Protein 3D00 (pdb70)

Sequence (180 aa):
TARNILSYSYEEYVEKITAFHGYPAPGVVLIGGFVDLAVKNLPEGILYDAICETRTCLPDAVQLLTPCTFGNGWLTVLPGLFAVSSLYDKFTGEGVRVFLDVEKGPWQEIRNWFLLKLKSERLFKEIREAGPDILELRNVKLKPGFLEKKHKGKIVLCPQCREAYPAQDGELCLSCQGGSPYL

Nearest PDB structures (foldseek):
  3d00-assembly1_A-2  TM=1.006E+00  e=1.539E-37  Syntrophus aciditrophicus SB
  2glz-assembly1_B  TM=7.382E-01  e=9.391E-06  Desulfitobacterium hafniense DCB-2
  5wxh-assembly2_C  TM=3.821E-01  e=1.167E+00  Homo sapiens
  2aha-assembly2_B  TM=4.918E-01  e=8.240E+00  Aequorea victoria
  6nqi-assembly2_B  TM=3.632E-01  e=8.759E+00  Cyanidioschyzon merolae strain 10D

Structure (mmCIF, N/CA/C/O backbone):
data_3D00
#
_entry.id   3D00
#
_cell.length_a   54.356
_cell.length_b   54.356
_cell.length_c   136.719
_cell.angle_alpha   90.000
_cell.angle_beta   90.000
_cell.angle_gamma   90.000
#
_symmetry.space_group_name_H-M   'P 41 21 2'
#
loop_
_entity.id
_entity.type
_entity.pdbx_description
1 polymer 'Tungsten formylmethanofuran dehydrogenase subunit E'
2 non-polymer 'ZINC ION'
3 non-polymer 'CHLORIDE ION'
4 water water
#
loop_
_atom_site.group_PDB
_atom_site.id
_atom_site.type_symbol
_atom_site.label_atom_id
_atom_site.label_alt_id
_atom_site.label_comp_id
_atom_site.label_asym_id
_atom_site.label_entity_id
_atom_site.label_seq_id
_atom_site.pdbx_PDB_ins_code
_atom_site.Cartn_x
_atom_site.Cartn_y
_atom_site.Cartn_z
_atom_site.occupancy
_atom_site.B_iso_or_equiv
_atom_site.auth_seq_id
_atom_site.auth_comp_id
_atom_site.auth_asym_id
_atom_site.auth_atom_id
_atom_site.pdbx_PDB_model_num
ATOM 17 N N . THR A 1 3 ? 27.451 40.550 44.941 1.00 47.41 2 THR A N 1
ATOM 18 C CA . THR A 1 3 ? 26.253 41.197 45.564 1.00 46.51 2 THR A CA 1
ATOM 19 C C . THR A 1 3 ? 26.319 41.329 47.089 1.00 46.09 2 THR A C 1
ATOM 20 O O . THR A 1 3 ? 26.631 40.355 47.770 1.00 44.84 2 THR A O 1
ATOM 24 N N . ALA A 1 4 ? 26.003 42.527 47.607 1.00 46.26 3 ALA A N 1
ATOM 25 C CA . ALA A 1 4 ? 26.035 42.809 49.057 1.00 46.29 3 ALA A CA 1
ATOM 26 C C . ALA A 1 4 ? 24.871 42.091 49.691 1.00 47.09 3 ALA A C 1
ATOM 27 O O . ALA A 1 4 ? 23.719 42.339 49.320 1.00 47.34 3 ALA A O 1
ATOM 29 N N . ARG A 1 5 ? 25.174 41.204 50.633 1.00 47.01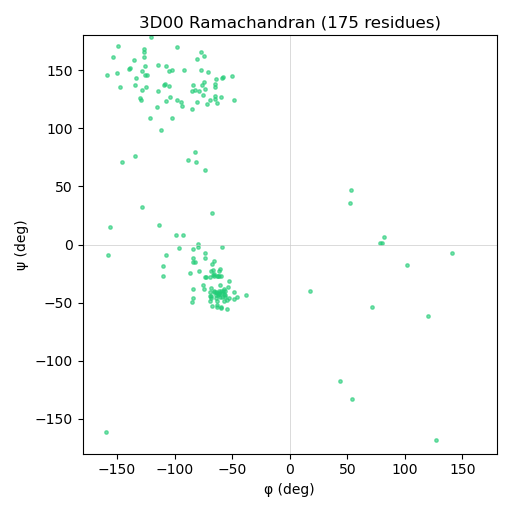 4 ARG A N 1
ATOM 30 C CA . ARG A 1 5 ? 24.168 40.341 51.202 1.00 47.71 4 ARG A CA 1
ATOM 31 C C . ARG A 1 5 ? 24.443 40.069 52.650 1.00 48.33 4 ARG A C 1
ATOM 32 O O . ARG A 1 5 ? 24.775 38.934 53.029 1.00 51.15 4 ARG A O 1
ATOM 40 N N . ASN A 1 6 ? 24.259 41.097 53.473 1.00 47.70 5 ASN A N 1
ATOM 41 C CA . ASN A 1 6 ? 24.276 40.925 54.926 1.00 48.04 5 ASN A CA 1
ATOM 42 C C . ASN A 1 6 ? 23.236 39.933 55.534 1.00 45.91 5 ASN A C 1
ATOM 43 O O . ASN A 1 6 ? 22.096 39.787 55.067 1.00 44.76 5 ASN A O 1
ATOM 48 N N . ILE A 1 7 ? 23.684 39.220 56.563 1.00 44.97 6 ILE A N 1
ATOM 49 C CA . ILE A 1 7 ? 22.860 38.242 57.287 1.00 43.73 6 ILE A CA 1
ATOM 50 C C . ILE A 1 7 ? 22.829 38.682 58.738 1.00 43.57 6 ILE A C 1
ATOM 51 O O . ILE A 1 7 ? 23.843 38.630 59.432 1.00 42.74 6 ILE A O 1
ATOM 56 N N . LEU A 1 8 ? 21.659 39.165 59.158 1.00 43.90 7 LEU A N 1
ATOM 57 C CA . LEU A 1 8 ? 21.507 39.979 60.359 1.00 44.22 7 LEU A CA 1
ATOM 58 C C . LEU A 1 8 ? 22.649 41.040 60.409 1.00 45.00 7 LEU A C 1
ATOM 59 O O . LEU A 1 8 ? 22.753 41.850 59.491 1.00 44.53 7 LEU A O 1
ATOM 64 N N . SER A 1 9 ? 23.506 40.985 61.439 1.00 46.32 8 SER A N 1
ATOM 65 C CA . SER A 1 9 ? 24.609 41.940 61.652 1.00 46.63 8 SER A CA 1
ATOM 66 C C . SER A 1 9 ? 25.873 41.586 60.870 1.00 46.67 8 SER A C 1
ATOM 67 O O . SER A 1 9 ? 26.810 42.387 60.810 1.00 47.26 8 SER A O 1
ATOM 70 N N . TYR A 1 10 ? 25.922 40.385 60.301 1.00 47.13 9 TYR A N 1
ATOM 71 C CA . TYR A 1 10 ? 27.101 39.933 59.553 1.00 47.49 9 TYR A CA 1
ATOM 72 C C . TYR A 1 10 ? 27.022 40.253 58.040 1.00 47.01 9 TYR A C 1
ATOM 73 O O . TYR A 1 10 ? 25.950 40.321 57.446 1.00 47.15 9 TYR A O 1
ATOM 82 N N . SER A 1 11 ? 28.186 40.462 57.436 1.00 45.24 10 SER A N 1
ATOM 83 C CA . SER A 1 11 ? 28.329 40.462 55.996 1.00 43.80 10 SER A CA 1
ATOM 84 C C . SER A 1 11 ? 28.248 39.022 55.566 1.00 43.19 10 SER A C 1
ATOM 85 O O . SER A 1 11 ? 28.412 38.123 56.385 1.00 45.30 10 SER A O 1
ATOM 88 N N . TYR A 1 12 ? 27.995 38.773 54.293 1.00 42.95 11 TYR A N 1
ATOM 89 C CA . TYR A 1 12 ? 27.875 37.399 53.815 1.00 43.65 11 TYR A CA 1
ATOM 90 C C . TYR A 1 12 ? 29.186 36.646 54.064 1.00 44.52 11 TYR A C 1
ATOM 91 O O . TYR A 1 12 ? 29.178 35.461 54.377 1.00 44.08 11 TYR A O 1
ATOM 100 N N . GLU A 1 13 ? 30.305 37.353 53.939 1.00 45.18 12 GLU A N 1
ATOM 101 C CA . GLU A 1 13 ? 31.617 36.749 54.112 1.00 45.98 12 GLU A CA 1
ATOM 102 C C . GLU A 1 13 ? 31.906 36.476 55.570 1.00 45.31 12 GLU A C 1
ATOM 103 O O . GLU A 1 13 ? 32.480 35.449 55.881 1.00 45.42 12 GLU A O 1
ATOM 109 N N . GLU A 1 14 ? 31.490 37.375 56.460 1.00 45.39 13 GLU A N 1
ATOM 110 C CA . GLU A 1 14 ? 31.564 37.120 57.912 1.00 46.29 13 GLU A CA 1
ATOM 111 C C . GLU A 1 14 ? 30.705 35.914 58.300 1.00 46.11 13 GLU A C 1
ATOM 112 O O . GLU A 1 14 ? 31.091 35.092 59.155 1.00 47.54 13 GLU A O 1
ATOM 118 N N . TYR A 1 15 ? 29.532 35.815 57.677 1.00 43.70 14 TYR A N 1
ATOM 119 C CA . TYR A 1 15 ? 28.606 34.728 57.991 1.00 41.66 14 TYR A CA 1
ATOM 120 C C . TYR A 1 15 ? 29.171 33.393 57.486 1.00 41.65 14 TYR A C 1
ATOM 121 O O . TYR A 1 15 ? 29.133 32.404 58.225 1.00 40.98 14 TYR A O 1
ATOM 130 N N . VAL A 1 16 ? 29.700 33.370 56.257 1.00 41.49 15 VAL A N 1
ATOM 131 C CA . VAL A 1 16 ? 30.363 32.176 55.713 1.00 40.99 15 VAL A CA 1
ATOM 132 C C . VAL A 1 16 ? 31.473 31.719 56.661 1.00 41.38 15 VAL A C 1
ATOM 133 O O . VAL A 1 16 ? 31.555 30.534 56.995 1.00 40.09 15 VAL A O 1
ATOM 137 N N . GLU A 1 17 ? 32.311 32.660 57.107 1.00 42.87 16 GLU A N 1
ATOM 138 C CA . GLU A 1 17 ? 33.377 32.381 58.088 1.00 42.72 16 GLU A CA 1
ATOM 139 C C . GLU A 1 17 ? 32.843 31.727 59.365 1.00 42.07 16 GLU A C 1
ATOM 140 O O . GLU A 1 17 ? 33.313 30.657 59.767 1.00 40.79 16 GLU A O 1
ATOM 141 N N . LYS A 1 18 ? 31.874 32.384 60.002 1.00 42.13 17 LYS A N 1
ATOM 142 C CA . LYS A 1 18 ? 31.252 31.859 61.228 1.00 43.30 17 LYS A CA 1
ATOM 143 C C . LYS A 1 18 ? 30.663 30.468 61.019 1.00 42.74 17 LYS A C 1
ATOM 144 O O . LYS A 1 18 ? 30.850 29.576 61.856 1.00 43.08 17 LYS A O 1
ATOM 147 N N . ILE A 1 19 ? 29.971 30.244 59.908 1.00 43.62 18 ILE A N 1
ATOM 148 C CA . ILE A 1 19 ? 29.332 28.945 59.723 1.00 43.97 18 ILE A CA 1
ATOM 149 C C . ILE A 1 19 ? 30.287 27.807 59.357 1.00 44.47 18 ILE A C 1
ATOM 150 O O . ILE A 1 19 ? 30.082 26.687 59.831 1.00 45.41 18 ILE A O 1
ATOM 155 N N . THR A 1 20 ? 31.344 28.062 58.588 1.00 43.79 19 THR A N 1
ATOM 156 C CA . THR A 1 20 ? 32.380 27.028 58.360 1.00 44.66 19 THR A CA 1
ATOM 157 C C . THR A 1 20 ? 33.062 26.620 59.695 1.00 45.05 19 THR A C 1
ATOM 158 O O . THR A 1 20 ? 33.332 25.438 59.940 1.00 44.90 19 THR A O 1
ATOM 162 N N . ALA A 1 21 ? 33.350 27.617 60.533 1.00 44.67 20 ALA A N 1
ATOM 163 C CA . ALA A 1 21 ? 33.911 27.401 61.863 1.00 44.51 20 ALA A CA 1
ATOM 164 C C . ALA A 1 21 ? 33.054 26.486 62.728 1.00 44.81 20 ALA A C 1
ATOM 165 O O . ALA A 1 21 ? 33.576 25.620 63.423 1.00 45.80 20 ALA A O 1
ATOM 167 N N . PHE A 1 22 ? 31.749 26.724 62.722 1.00 44.63 21 PHE A N 1
ATOM 168 C CA . PHE A 1 22 ? 30.818 26.020 63.609 1.00 44.78 21 PHE A CA 1
ATOM 169 C C . PHE A 1 22 ? 30.354 24.676 63.042 1.00 43.68 21 PHE A C 1
ATOM 170 O O . PHE A 1 22 ? 30.418 23.632 63.725 1.00 45.37 21 PHE A O 1
ATOM 178 N N . HIS A 1 23 ? 29.923 24.705 61.789 1.00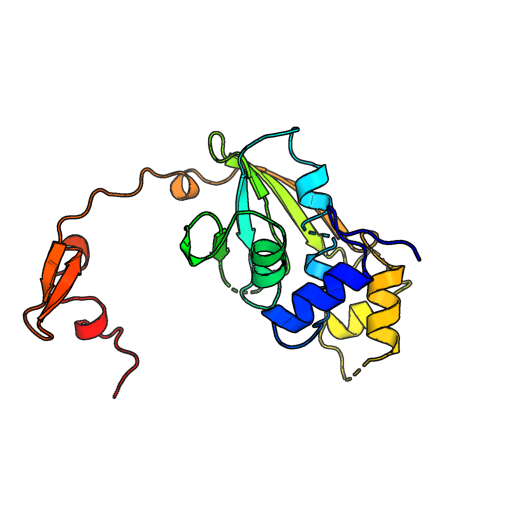 42.60 22 HIS A N 1
ATOM 179 C CA . HIS A 1 23 ? 29.305 23.567 61.112 1.00 41.83 22 HIS A CA 1
ATOM 180 C C . HIS A 1 23 ? 30.368 22.668 60.465 1.00 42.58 22 HIS A C 1
ATOM 181 O O . HIS A 1 23 ? 30.125 21.491 60.236 1.00 43.44 22 HIS A O 1
ATOM 188 N N . GLY A 1 24 ? 31.542 23.216 60.143 1.00 42.94 23 GLY A N 1
ATOM 189 C CA . GLY A 1 24 ? 32.603 22.433 59.492 1.00 43.77 23 GLY A CA 1
ATOM 190 C C . GLY A 1 24 ? 32.822 22.590 57.980 1.00 44.62 23 GLY A C 1
ATOM 191 O O . GLY A 1 24 ? 33.882 22.218 57.472 1.00 44.27 23 GLY A O 1
ATOM 192 N N . TYR A 1 25 ? 31.829 23.135 57.275 1.00 46.23 24 TYR A N 1
ATOM 193 C CA . TYR A 1 25 ? 31.821 23.294 55.807 1.00 46.15 24 TYR A CA 1
ATOM 194 C C . TYR A 1 25 ? 30.811 24.406 55.524 1.00 46.20 24 TYR A C 1
ATOM 195 O O . TYR A 1 25 ? 29.811 24.545 56.251 1.00 45.34 24 TYR A O 1
ATOM 204 N N . PRO A 1 26 ? 31.051 25.239 54.491 1.00 45.66 25 PRO A N 1
ATOM 205 C CA . PRO A 1 26 ? 30.023 26.255 54.211 1.00 45.42 25 PRO A CA 1
ATOM 206 C C . PRO A 1 26 ? 28.888 25.634 53.390 1.00 45.35 25 PRO A C 1
ATOM 207 O O . PRO A 1 26 ? 28.764 25.907 52.184 1.00 44.97 25 PRO A O 1
ATOM 211 N N . ALA A 1 27 ? 28.108 24.773 54.046 1.00 43.82 26 ALA A N 1
ATOM 212 C CA . ALA A 1 27 ? 27.114 23.962 53.369 1.00 43.48 26 ALA A CA 1
ATOM 213 C C . ALA A 1 27 ? 26.047 24.858 52.789 1.00 43.41 26 ALA A C 1
ATOM 214 O O . ALA A 1 27 ? 25.640 25.812 53.439 1.00 44.63 26 ALA A O 1
ATOM 216 N N . PRO A 1 28 ? 25.590 24.571 51.551 1.00 43.01 27 PRO A N 1
ATOM 217 C CA . PRO A 1 28 ? 24.483 25.328 50.955 1.00 41.84 27 PRO A CA 1
ATOM 218 C C . PRO A 1 28 ? 23.300 25.551 51.885 1.00 40.74 27 PRO A C 1
ATOM 219 O O . PRO A 1 28 ? 22.792 26.646 51.939 1.00 41.29 27 PRO A O 1
ATOM 223 N N . GLY A 1 29 ? 22.882 24.507 52.601 1.00 39.42 28 GLY A N 1
ATOM 224 C CA . GLY A 1 29 ? 21.758 24.558 53.515 1.00 39.39 28 GLY A CA 1
ATOM 225 C C . GLY A 1 29 ? 21.875 25.586 54.618 1.00 39.18 28 GLY A C 1
ATOM 226 O O . GLY A 1 29 ? 20.901 26.254 54.964 1.00 41.00 28 GLY A O 1
ATOM 227 N N . VAL A 1 30 ? 23.074 25.729 55.179 1.00 39.86 29 VAL A N 1
ATOM 228 C CA A VAL A 1 30 ? 23.307 26.686 56.268 0.50 38.78 29 VAL A CA 1
ATOM 229 C CA B VAL A 1 30 ? 23.303 26.694 56.268 0.50 38.93 29 VAL A CA 1
ATOM 230 C C . VAL A 1 30 ? 23.442 28.099 55.715 1.00 38.40 29 VAL A C 1
ATOM 231 O O . VAL A 1 30 ? 23.048 29.042 56.343 1.00 41.03 29 VAL A O 1
ATOM 238 N N . LEU A 1 31 ? 23.996 28.225 54.519 1.00 38.68 30 LEU A N 1
ATOM 239 C CA . LEU A 1 31 ? 24.030 29.512 53.790 1.00 37.33 30 LEU A CA 1
ATOM 240 C C . LEU A 1 31 ? 22.591 29.989 53.467 1.00 37.95 30 LEU A C 1
ATOM 241 O O . LEU A 1 31 ? 22.174 31.112 53.834 1.00 37.96 30 LEU A O 1
ATOM 246 N N . ILE A 1 32 ? 21.815 29.119 52.818 1.00 37.31 31 ILE A N 1
ATOM 247 C CA . ILE A 1 32 ? 20.440 29.453 52.513 1.00 36.47 31 ILE A CA 1
ATOM 248 C C . ILE A 1 32 ? 19.720 29.741 53.839 1.00 35.12 31 ILE A C 1
ATOM 249 O O . ILE A 1 32 ? 19.020 30.725 53.947 1.00 34.90 31 ILE A O 1
ATOM 254 N N . GLY A 1 33 ? 19.946 28.890 54.833 1.00 34.20 32 GLY A N 1
ATOM 255 C CA . GLY A 1 33 ? 19.439 29.019 56.176 1.00 34.85 32 GLY A CA 1
ATOM 256 C C . GLY A 1 33 ? 19.637 30.380 56.772 1.00 35.88 32 GLY A C 1
ATOM 257 O O . GLY A 1 33 ? 18.751 30.855 57.457 1.00 37.68 32 GLY A O 1
ATOM 258 N N . GLY A 1 34 ? 20.808 30.987 56.535 1.00 37.07 33 GLY A N 1
ATOM 259 C CA . GLY A 1 34 ? 21.071 32.376 56.934 1.00 36.74 33 GLY A CA 1
ATOM 260 C C . GLY A 1 34 ? 20.109 33.411 56.374 1.00 36.88 33 GLY A C 1
ATOM 261 O O . GLY A 1 34 ? 19.722 34.393 57.059 1.00 36.41 33 GLY A O 1
ATOM 262 N N . PHE A 1 35 ? 19.789 33.251 55.097 1.00 35.56 34 PHE A N 1
ATOM 263 C CA . PHE A 1 35 ? 18.851 34.144 54.454 1.00 35.59 34 PHE A CA 1
ATOM 264 C C . PHE A 1 35 ? 17.508 33.934 55.042 1.00 32.98 34 PHE A C 1
ATOM 265 O O . PHE A 1 35 ? 16.753 34.856 55.172 1.00 33.05 34 PHE A O 1
ATOM 281 N N . VAL A 1 37 ? 16.652 32.807 58.179 1.00 34.75 36 VAL A N 1
ATOM 282 C CA . VAL A 1 37 ? 16.588 33.318 59.537 1.00 36.89 36 VAL A CA 1
ATOM 283 C C . VAL A 1 37 ? 16.607 34.841 59.532 1.00 35.62 36 VAL A C 1
ATOM 284 O O . VAL A 1 37 ? 15.863 35.466 60.292 1.00 34.41 36 VAL A O 1
ATOM 288 N N . ASP A 1 38 ? 17.423 35.432 58.657 1.00 35.53 37 ASP A N 1
ATOM 289 C CA . ASP A 1 38 ? 17.404 36.871 58.461 1.00 35.46 37 ASP A CA 1
ATOM 290 C C . ASP A 1 38 ? 16.028 37.422 58.046 1.00 35.28 37 ASP A C 1
ATOM 291 O O . ASP A 1 38 ? 15.566 38.397 58.614 1.00 35.64 37 ASP A O 1
ATOM 296 N N . LEU A 1 39 ? 15.377 36.812 57.051 1.00 36.54 38 LEU A N 1
ATOM 297 C CA . LEU A 1 39 ? 14.030 37.258 56.629 1.00 35.09 38 LEU A CA 1
ATOM 298 C C . LEU A 1 39 ? 12.999 37.069 57.775 1.00 36.47 38 LEU A C 1
ATOM 299 O O . LEU A 1 39 ? 12.139 37.926 58.009 1.00 34.58 38 LEU A O 1
ATOM 304 N N . ALA A 1 40 ? 13.098 35.930 58.465 1.00 35.51 39 ALA A N 1
ATOM 305 C CA . ALA A 1 40 ? 12.217 35.588 59.582 1.00 36.16 39 ALA A CA 1
ATOM 306 C C . ALA A 1 40 ? 12.339 36.659 60.686 1.00 36.84 39 ALA A C 1
ATOM 307 O O . ALA A 1 40 ? 11.337 37.264 61.082 1.00 38.85 39 ALA A O 1
ATOM 309 N N . VAL A 1 41 ? 13.563 36.943 61.138 1.00 37.28 40 VAL A N 1
ATOM 310 C CA . VAL A 1 41 ? 13.787 37.949 62.208 1.00 37.37 40 VAL A CA 1
ATOM 311 C C . VAL A 1 41 ? 13.269 39.316 61.772 1.00 38.38 40 VAL A C 1
ATOM 312 O O . VAL A 1 41 ? 12.666 40.008 62.563 1.00 39.38 40 VAL A O 1
ATOM 316 N N . LYS A 1 42 ? 13.474 39.673 60.508 1.00 39.16 41 LYS A N 1
ATOM 317 C CA . LYS A 1 42 ? 13.016 40.955 59.958 1.00 40.59 41 LYS A CA 1
ATOM 318 C C . LYS A 1 42 ? 11.505 41.101 59.913 1.00 38.81 41 LYS A C 1
ATOM 319 O O . LYS A 1 42 ? 11.037 42.184 59.708 1.00 37.88 41 LYS A O 1
ATOM 325 N N . ASN A 1 43 ? 10.770 40.006 60.090 1.00 38.68 42 ASN A N 1
ATOM 326 C CA . ASN A 1 43 ? 9.306 39.955 60.049 1.00 37.77 42 ASN A CA 1
ATOM 327 C C . ASN A 1 43 ? 8.659 39.608 61.406 1.00 39.34 42 ASN A C 1
ATOM 328 O O . ASN A 1 43 ? 7.480 39.257 61.499 1.00 40.63 42 ASN A O 1
ATOM 333 N N . LEU A 1 44 ? 9.427 39.733 62.475 1.00 40.49 43 LEU A N 1
ATOM 334 C CA . LEU A 1 44 ? 8.866 39.643 63.812 1.00 40.98 43 LEU A CA 1
ATOM 335 C C . LEU A 1 44 ? 8.748 41.066 64.319 1.00 42.21 43 LEU A C 1
ATOM 336 O O . LEU A 1 44 ? 9.522 41.936 63.904 1.00 42.83 43 LEU A O 1
ATOM 341 N N . PRO A 1 45 ? 7.761 41.328 65.189 1.00 43.81 44 PRO A N 1
ATOM 342 C CA . PRO A 1 45 ? 7.741 42.611 65.900 1.00 44.82 44 PRO A CA 1
ATOM 343 C C . PRO A 1 45 ? 9.099 42.937 66.571 1.00 47.03 44 PRO A C 1
ATOM 344 O O . PRO A 1 45 ? 9.799 42.019 67.079 1.00 45.04 44 PRO A O 1
ATOM 348 N N . GLU A 1 46 ? 9.439 44.235 66.580 1.00 49.44 45 GLU A N 1
ATOM 349 C CA . GLU A 1 46 ? 10.750 44.738 67.047 1.00 51.52 45 GLU A CA 1
ATOM 350 C C . GLU A 1 46 ? 11.003 44.500 68.527 1.00 51.80 45 GLU A C 1
ATOM 351 O O . GLU A 1 46 ? 10.199 44.888 69.372 1.00 52.75 45 GLU A O 1
ATOM 357 N N . GLY A 1 47 ? 12.127 43.847 68.820 1.00 51.82 46 GLY A N 1
ATOM 358 C CA . GLY A 1 47 ? 12.582 43.648 70.174 1.00 51.90 46 GLY A CA 1
ATOM 359 C C . GLY A 1 47 ? 11.955 42.501 70.940 1.00 52.35 46 GLY A C 1
ATOM 360 O O . GLY A 1 47 ? 12.248 42.342 72.127 1.00 53.22 46 GLY A O 1
ATOM 361 N N . ILE A 1 48 ? 11.131 41.669 70.291 1.00 51.99 47 ILE A N 1
ATOM 362 C CA . ILE A 1 48 ? 10.428 40.584 71.020 1.00 50.65 47 ILE A CA 1
ATOM 363 C C . ILE A 1 48 ? 11.313 39.384 71.252 1.00 49.20 47 ILE A C 1
ATOM 364 O O . ILE A 1 48 ? 12.304 39.187 70.533 1.00 49.13 47 ILE A O 1
ATOM 369 N N . LEU A 1 49 ? 10.905 38.584 72.235 1.00 47.91 48 LEU A N 1
ATOM 370 C CA . LEU A 1 49 ? 11.567 37.320 72.613 1.00 47.00 48 LEU A CA 1
ATOM 371 C C . LEU A 1 49 ? 10.912 36.149 71.882 1.00 45.50 48 LEU A C 1
ATOM 372 O O . LEU A 1 49 ? 9.709 35.860 72.056 1.00 44.91 48 LEU A O 1
ATOM 374 N N . TYR A 1 50 ? 11.714 35.460 71.076 1.00 42.68 49 TYR A N 1
ATOM 375 C CA . TYR A 1 50 ? 11.182 34.464 70.182 1.00 39.48 49 TYR A CA 1
ATOM 376 C C . TYR A 1 50 ? 11.836 33.112 70.414 1.00 39.39 49 TYR A C 1
ATOM 377 O O . TYR A 1 50 ? 13.006 33.035 70.767 1.00 39.37 49 TYR A O 1
ATOM 386 N N . ASP A 1 51 ? 11.059 32.055 70.228 1.00 39.03 50 ASP A N 1
ATOM 387 C CA . ASP A 1 51 ? 11.606 30.721 70.071 1.00 38.61 50 ASP A CA 1
ATOM 388 C C . ASP A 1 51 ? 11.712 30.316 68.592 1.00 35.92 50 ASP A C 1
ATOM 389 O O . ASP A 1 51 ? 11.203 30.975 67.721 1.00 34.56 50 ASP A O 1
ATOM 394 N N . ALA A 1 52 ? 12.383 29.218 68.301 1.00 35.64 51 ALA A N 1
ATOM 395 C CA . ALA A 1 52 ? 12.549 28.791 66.899 1.00 35.43 51 ALA A CA 1
ATOM 396 C C . ALA A 1 52 ? 12.133 27.332 66.708 1.00 35.46 51 ALA A C 1
ATOM 397 O O . ALA A 1 52 ? 12.240 26.554 67.617 1.00 34.30 51 ALA A O 1
ATOM 399 N N . ILE A 1 53 ? 11.638 26.989 65.528 1.00 37.94 52 ILE A N 1
ATOM 400 C CA . ILE A 1 53 ? 11.374 25.604 65.129 1.00 39.72 52 ILE A CA 1
ATOM 401 C C . ILE A 1 53 ? 11.988 25.354 63.767 1.00 40.86 52 ILE A C 1
ATOM 402 O O . ILE A 1 53 ? 11.734 26.129 62.836 1.00 40.07 52 ILE A O 1
ATOM 407 N N . CYS A 1 54 ? 12.831 24.318 63.648 1.00 39.08 53 CYS A N 1
ATOM 408 C CA . CYS A 1 54 ? 13.290 23.827 62.338 1.00 39.32 53 CYS A CA 1
ATOM 409 C C . CYS A 1 54 ? 12.577 22.546 62.015 1.00 38.41 53 CYS A C 1
ATOM 410 O O . CYS A 1 54 ? 12.477 21.711 62.879 1.00 40.35 53 CYS A O 1
ATOM 413 N N . GLU A 1 55 ? 12.117 22.393 60.773 1.00 37.21 54 GLU A N 1
ATOM 414 C CA . GLU A 1 55 ? 11.354 21.251 60.351 1.00 37.14 54 GLU A CA 1
ATOM 415 C C . GLU A 1 55 ? 12.205 20.234 59.644 1.00 37.53 54 GLU A C 1
ATOM 416 O O . GLU A 1 55 ? 11.697 19.279 59.069 1.00 39.26 54 GLU A O 1
ATOM 422 N N . THR A 1 56 ? 13.510 20.449 59.675 1.00 38.93 55 THR A N 1
ATOM 423 C CA . THR A 1 56 ? 14.473 19.448 59.249 1.00 39.00 55 THR A CA 1
ATOM 424 C C . THR A 1 56 ? 15.640 19.491 60.233 1.00 39.28 55 THR A C 1
ATOM 425 O O . THR A 1 56 ? 15.924 20.526 60.807 1.00 38.91 55 THR A O 1
ATOM 429 N N . ARG A 1 57 ? 16.314 18.357 60.415 1.00 42.50 56 ARG A N 1
ATOM 430 C CA . ARG A 1 57 ? 17.530 18.306 61.203 1.00 43.05 56 ARG A CA 1
ATOM 431 C C . ARG A 1 57 ? 18.799 18.686 60.423 1.00 46.13 56 ARG A C 1
ATOM 432 O O . ARG A 1 57 ? 19.807 19.019 61.015 1.00 45.16 56 ARG A O 1
ATOM 436 N N . THR A 1 58 ? 18.719 18.723 59.101 1.00 46.00 57 THR A N 1
ATOM 437 C CA . THR A 1 58 ? 19.882 18.955 58.266 1.00 46.22 57 THR A CA 1
ATOM 438 C C . THR A 1 58 ? 20.164 20.441 58.097 1.00 45.07 57 THR A C 1
ATOM 439 O O . THR A 1 58 ? 19.367 21.151 57.534 1.00 45.29 57 THR A O 1
ATOM 443 N N . CYS A 1 59 ? 21.317 20.901 58.581 1.00 43.74 58 CYS A N 1
ATOM 444 C CA . CYS A 1 59 ? 21.863 22.230 58.292 1.00 43.46 58 CYS A CA 1
ATOM 445 C C . CYS A 1 59 ? 21.141 23.387 58.944 1.00 43.10 58 CYS A C 1
ATOM 446 O O . CYS A 1 59 ? 21.748 24.239 59.592 1.00 43.89 58 CYS A O 1
ATOM 449 N N . LEU A 1 60 ? 19.849 23.444 58.718 1.00 42.15 59 LEU A N 1
ATOM 450 C CA . LEU A 1 60 ? 19.058 24.563 59.149 1.00 42.79 59 LEU A CA 1
ATOM 451 C C . LEU A 1 60 ? 19.171 24.819 60.641 1.00 41.81 59 LEU A C 1
ATOM 452 O O . LEU A 1 60 ? 19.224 25.979 61.042 1.00 41.01 59 LEU A O 1
ATOM 457 N N . PRO A 1 61 ? 19.208 23.752 61.499 1.00 40.85 60 PRO A N 1
ATOM 458 C CA . PRO A 1 61 ? 19.442 24.114 62.905 1.00 39.92 60 PRO A CA 1
ATOM 459 C C . PRO A 1 61 ? 20.673 24.975 63.212 1.00 40.14 60 PRO A C 1
ATOM 460 O O . PRO A 1 61 ? 20.605 25.797 64.113 1.00 39.27 60 PRO A O 1
ATOM 464 N N . ASP A 1 62 ? 21.785 24.763 62.507 1.00 39.99 61 ASP A N 1
ATOM 465 C CA . ASP A 1 62 ? 23.007 25.533 62.761 1.00 39.77 61 ASP A CA 1
ATOM 466 C C . ASP A 1 62 ? 22.914 26.976 62.354 1.00 39.43 61 ASP A C 1
ATOM 467 O O . ASP A 1 62 ? 23.575 27.806 62.946 1.00 39.04 61 ASP A O 1
ATOM 472 N N . ALA A 1 63 ? 22.079 27.291 61.351 1.00 40.28 62 ALA A N 1
ATOM 473 C CA . ALA A 1 63 ? 21.806 28.692 60.965 1.00 39.50 62 ALA A CA 1
ATOM 474 C C . ALA A 1 63 ? 21.127 29.418 62.120 1.00 38.89 62 ALA A C 1
ATOM 475 O O . ALA A 1 63 ? 21.535 30.513 62.519 1.00 39.00 62 ALA A O 1
ATOM 477 N N . VAL A 1 64 ? 20.103 28.780 62.672 1.00 39.04 63 VAL A N 1
ATOM 478 C CA . VAL A 1 64 ? 19.406 29.282 63.854 1.00 37.52 63 VAL A CA 1
ATOM 479 C C . VAL A 1 64 ? 20.383 29.410 65.041 1.00 37.66 63 VAL A C 1
ATOM 480 O O . VAL A 1 64 ? 20.561 30.486 65.581 1.00 37.92 63 VAL A O 1
ATOM 484 N N . GLN A 1 65 ? 21.082 28.349 65.409 1.00 37.38 64 GLN A N 1
ATOM 485 C CA . GLN A 1 65 ? 22.015 28.409 66.535 1.00 38.06 64 GLN A CA 1
ATOM 486 C C . GLN A 1 65 ? 23.075 29.452 66.401 1.00 40.10 64 GLN A C 1
ATOM 487 O O . GLN A 1 65 ? 23.408 30.137 67.398 1.00 39.76 64 GLN A O 1
ATOM 493 N N . LEU A 1 66 ? 23.585 29.635 65.186 1.00 40.49 65 LEU A N 1
ATOM 494 C CA . LEU A 1 66 ? 24.619 30.646 64.940 1.00 40.78 65 LEU A CA 1
ATOM 495 C C . LEU A 1 66 ? 24.133 32.083 64.965 1.00 40.06 65 LEU A C 1
ATOM 496 O O . LEU A 1 66 ? 24.917 32.990 65.202 1.00 40.27 65 LEU A O 1
ATOM 501 N N . LEU A 1 67 ? 22.869 32.310 64.639 1.00 37.41 66 LEU A N 1
ATOM 502 C CA . LEU A 1 67 ? 22.356 33.660 64.401 1.00 36.47 66 LEU A CA 1
ATOM 503 C C . LEU A 1 67 ? 21.387 34.220 65.449 1.00 37.43 66 LEU A C 1
ATOM 504 O O . LEU A 1 67 ? 21.125 35.434 65.475 1.00 39.98 66 LEU A O 1
ATOM 509 N N . THR A 1 68 ? 20.800 33.326 66.255 1.00 38.99 67 THR A N 1
ATOM 510 C CA . THR A 1 68 ? 19.735 33.674 67.179 1.00 37.83 67 THR A CA 1
ATOM 511 C C . THR A 1 68 ? 20.159 33.182 68.558 1.00 37.13 67 THR A C 1
ATOM 512 O O . THR A 1 68 ? 21.128 32.453 68.660 1.00 35.53 67 THR A O 1
ATOM 516 N N . PRO A 1 69 ? 19.481 33.641 69.621 1.00 37.37 68 PRO A N 1
ATOM 517 C CA . PRO A 1 69 ? 19.754 33.094 70.959 1.00 37.77 68 PRO A CA 1
ATOM 518 C C . PRO A 1 69 ? 19.229 31.711 71.204 1.00 37.79 68 PRO A C 1
ATOM 519 O O . PRO A 1 69 ? 19.543 31.135 72.265 1.00 38.84 68 PRO A O 1
ATOM 523 N N . CYS A 1 70 ? 18.444 31.173 70.251 1.00 36.10 69 CYS A N 1
ATOM 524 C CA . CYS A 1 70 ? 17.825 29.882 70.387 1.00 36.04 69 CYS A CA 1
ATOM 525 C C . CYS A 1 70 ? 18.836 28.806 70.060 1.00 35.45 69 CYS A C 1
ATOM 526 O O . CYS A 1 70 ? 19.366 28.745 68.939 1.00 34.91 69 CYS A O 1
ATOM 529 N N . THR A 1 71 ? 19.052 27.909 71.007 1.00 37.55 70 THR A N 1
ATOM 530 C CA . THR A 1 71 ? 19.919 26.771 70.792 1.00 37.01 70 THR A CA 1
ATOM 531 C C . THR A 1 71 ? 19.191 25.491 71.130 1.00 39.29 70 THR A C 1
ATOM 532 O O . THR A 1 71 ? 18.195 25.478 71.834 1.00 39.45 70 THR A O 1
ATOM 536 N N . PHE A 1 72 ? 19.723 24.396 70.628 1.00 40.00 71 PHE A N 1
ATOM 537 C CA . PHE A 1 72 ? 19.199 23.116 70.976 1.00 41.92 71 PHE A CA 1
ATOM 538 C C . PHE A 1 72 ? 19.290 22.839 72.493 1.00 41.99 71 PHE A C 1
ATOM 539 O O . PHE A 1 72 ? 18.320 22.390 73.095 1.00 41.62 71 PHE A O 1
ATOM 547 N N . GLY A 1 73 ? 20.445 23.138 73.089 1.00 41.86 72 GLY A N 1
ATOM 548 C CA . GLY A 1 73 ? 20.639 22.955 74.520 1.00 40.86 72 GLY A CA 1
ATOM 549 C C . GLY A 1 73 ? 19.859 23.859 75.489 1.00 39.94 72 GLY A C 1
ATOM 550 O O . GLY A 1 73 ? 19.712 23.476 76.640 1.00 41.12 72 GLY A O 1
ATOM 551 N N . ASN A 1 74 ? 19.386 25.047 75.082 1.00 40.26 73 ASN A N 1
ATOM 552 C CA . ASN A 1 74 ? 18.568 25.919 75.991 1.00 38.77 73 ASN A CA 1
ATOM 553 C C . ASN A 1 74 ? 17.069 25.745 75.781 1.00 38.46 73 ASN A C 1
ATOM 554 O O . ASN A 1 74 ? 16.221 26.332 76.481 1.00 36.90 73 ASN A O 1
ATOM 559 N N . GLY A 1 75 ? 16.764 24.912 74.809 1.00 38.83 74 GLY A N 1
ATOM 560 C CA . GLY A 1 75 ? 15.416 24.505 74.512 1.00 38.87 74 GLY A CA 1
ATOM 561 C C . GLY A 1 75 ? 14.619 25.521 73.747 1.00 38.66 74 GLY A C 1
ATOM 562 O O . GLY A 1 75 ? 13.451 25.285 73.487 1.00 38.26 74 GLY A O 1
ATOM 563 N N . TRP A 1 76 ? 15.215 26.655 73.398 1.00 39.55 75 TRP A N 1
ATOM 564 C CA . TRP A 1 76 ? 14.468 27.679 72.660 1.00 39.72 75 TRP A CA 1
ATOM 565 C C . TRP A 1 76 ? 14.379 27.284 71.191 1.00 39.89 75 TRP A C 1
ATOM 566 O O . TRP A 1 76 ? 13.467 27.708 70.508 1.00 40.06 75 TRP A O 1
ATOM 577 N N .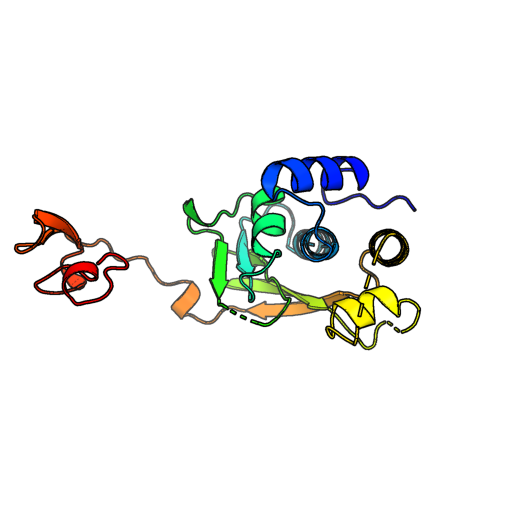 LEU A 1 77 ? 15.309 26.431 70.722 1.00 40.33 76 LEU A N 1
ATOM 578 C CA . LEU A 1 77 ? 15.181 25.759 69.426 1.00 38.03 76 LEU A CA 1
ATOM 579 C C . LEU A 1 77 ? 14.637 24.349 69.586 1.00 39.37 76 LEU A C 1
ATOM 580 O O . LEU A 1 77 ? 15.230 23.521 70.325 1.00 38.23 76 LEU A O 1
ATOM 585 N N . THR A 1 78 ? 13.540 24.090 68.872 1.00 40.99 77 THR A N 1
ATOM 586 C CA . THR A 1 78 ? 12.971 22.766 68.678 1.00 40.48 77 THR A CA 1
ATOM 587 C C . THR A 1 78 ? 13.229 22.340 67.226 1.00 40.41 77 THR A C 1
ATOM 588 O O . THR A 1 78 ? 13.077 23.116 66.306 1.00 38.55 77 THR A O 1
ATOM 592 N N . VAL A 1 79 ? 13.607 21.084 67.041 1.00 39.58 78 VAL A N 1
ATOM 593 C CA . VAL A 1 79 ? 13.769 20.507 65.749 1.00 38.82 78 VAL A CA 1
ATOM 594 C C . VAL A 1 79 ? 12.712 19.402 65.615 1.00 40.33 78 VAL A C 1
ATOM 595 O O . VAL A 1 79 ? 12.631 18.495 66.454 1.00 38.91 78 VAL A O 1
ATOM 599 N N . LEU A 1 80 ? 11.830 19.569 64.650 1.00 39.86 79 LEU A N 1
ATOM 600 C CA . LEU A 1 80 ? 10.874 18.532 64.278 1.00 41.41 79 LEU A CA 1
ATOM 601 C C . LEU A 1 80 ? 11.448 17.931 63.023 1.00 43.35 79 LEU A C 1
ATOM 602 O O . LEU A 1 80 ? 11.490 18.570 61.990 1.00 42.62 79 LEU A O 1
ATOM 607 N N . PRO A 1 81 ? 11.951 16.693 63.094 1.00 46.82 80 PRO A N 1
ATOM 608 C CA . PRO A 1 81 ? 12.557 16.099 61.907 1.00 47.14 80 PRO A CA 1
ATOM 609 C C . PRO A 1 81 ? 11.541 15.632 60.863 1.00 46.95 80 PRO A C 1
ATOM 610 O O . PRO A 1 81 ? 11.262 14.431 60.734 1.00 47.22 80 PRO A O 1
ATOM 622 N N . GLY A 1 83 ? 11.766 16.598 57.498 1.00 42.52 82 GLY A N 1
ATOM 623 C CA . GLY A 1 83 ? 12.371 16.658 56.166 1.00 41.86 82 GLY A CA 1
ATOM 624 C C . GLY A 1 83 ? 11.993 17.857 55.320 1.00 41.21 82 GLY A C 1
ATOM 625 O O . GLY A 1 83 ? 12.235 17.863 54.121 1.0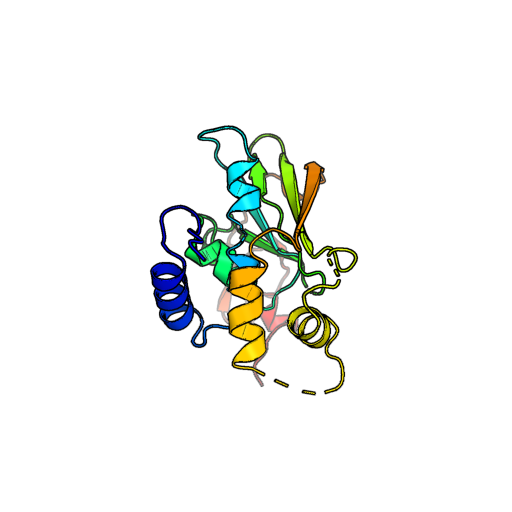0 42.60 82 GLY A O 1
ATOM 626 N N . LEU A 1 84 ? 11.423 18.877 55.960 1.00 39.62 83 LEU A N 1
ATOM 627 C CA . LEU A 1 84 ? 10.964 20.081 55.299 1.00 36.82 83 LEU A CA 1
ATOM 628 C C . LEU A 1 84 ? 11.971 21.195 55.593 1.00 36.21 83 LEU A C 1
ATOM 629 O O . LEU A 1 84 ? 12.324 21.443 56.721 1.00 33.52 83 LEU A O 1
ATOM 634 N N . PHE A 1 85 ? 12.454 21.826 54.537 1.00 38.89 84 PHE A N 1
ATOM 635 C CA . PHE A 1 85 ? 13.454 22.900 54.639 1.00 39.86 84 PHE A CA 1
ATOM 636 C C . PHE A 1 85 ? 12.710 24.194 54.974 1.00 39.42 84 PHE A C 1
ATOM 637 O O . PHE A 1 85 ? 12.448 25.019 54.119 1.00 39.51 84 PHE A O 1
ATOM 645 N N . ALA A 1 86 ? 12.380 24.326 56.246 1.00 37.94 85 ALA A N 1
ATOM 646 C CA . ALA A 1 86 ? 11.594 25.441 56.747 1.00 38.45 85 ALA A CA 1
ATOM 647 C C . ALA A 1 86 ? 11.987 25.734 58.203 1.00 38.63 85 ALA A C 1
ATOM 648 O O . ALA A 1 86 ? 12.393 24.851 58.961 1.00 36.15 85 ALA A O 1
ATOM 650 N N . VAL A 1 87 ? 11.915 27.006 58.569 1.00 39.87 86 VAL A N 1
ATOM 651 C CA . VAL A 1 87 ? 12.132 27.420 59.950 1.00 37.91 86 VAL A CA 1
ATOM 652 C C . VAL A 1 87 ? 11.010 28.385 60.290 1.00 36.44 86 VAL A C 1
ATOM 653 O O . VAL A 1 87 ? 10.579 29.131 59.430 1.00 37.14 86 VAL A O 1
ATOM 657 N N . SER A 1 88 ? 10.523 28.324 61.527 1.00 35.20 87 SER A N 1
ATOM 658 C CA A SER A 1 88 ? 9.667 29.359 62.057 0.50 35.35 87 SER A CA 1
ATOM 659 C CA B SER A 1 88 ? 9.635 29.317 62.084 0.50 35.91 87 SER A CA 1
ATOM 660 C C . SER A 1 88 ? 10.308 29.953 63.293 1.00 35.21 87 SER A C 1
ATOM 661 O O . SER A 1 88 ? 10.994 29.245 64.078 1.00 36.61 87 SER A O 1
ATOM 666 N N . LEU A 1 89 ? 10.111 31.263 63.439 1.00 34.81 88 LEU A N 1
ATOM 667 C CA . LEU A 1 89 ? 10.456 32.008 64.640 1.00 33.72 88 LEU A CA 1
ATOM 668 C C . LEU A 1 89 ? 9.131 32.498 65.213 1.00 34.11 88 LEU A C 1
ATOM 669 O O . LEU A 1 89 ? 8.294 32.977 64.463 1.00 33.84 88 LEU A O 1
ATOM 674 N N . TYR A 1 90 ? 8.887 32.321 66.506 1.00 33.75 89 TYR A N 1
ATOM 675 C CA . TYR A 1 90 ? 7.608 32.702 67.058 1.00 35.91 89 TYR A CA 1
ATOM 676 C C . TYR A 1 90 ? 7.721 33.384 68.422 1.00 36.15 89 TYR A C 1
ATOM 677 O O . TYR A 1 90 ? 8.675 33.145 69.151 1.00 35.15 89 TYR A O 1
ATOM 686 N N . ASP A 1 91 ? 6.757 34.259 68.731 1.00 36.19 90 ASP A N 1
ATOM 687 C CA . ASP A 1 91 ? 6.667 34.916 70.051 1.00 37.42 90 ASP A CA 1
ATOM 688 C C . ASP A 1 91 ? 6.432 33.835 71.115 1.00 39.10 90 ASP A C 1
ATOM 689 O O . ASP A 1 91 ? 5.457 33.089 71.057 1.00 39.21 90 ASP A O 1
ATOM 694 N N . LYS A 1 92 ? 7.346 33.767 72.075 1.00 40.48 91 LYS A N 1
ATOM 695 C CA . LYS A 1 92 ? 7.303 32.767 73.139 1.00 43.31 91 LYS A CA 1
ATOM 696 C C . LYS A 1 92 ? 6.060 32.849 74.017 1.00 42.22 91 LYS A C 1
ATOM 697 O O . LYS A 1 92 ? 5.645 31.845 74.584 1.00 42.54 91 LYS A O 1
ATOM 703 N N . PHE A 1 93 ? 5.474 34.040 74.125 1.00 40.72 92 PHE A N 1
ATOM 704 C CA . PHE A 1 93 ? 4.314 34.278 74.979 1.00 40.81 92 PHE A CA 1
ATOM 705 C C . PHE A 1 93 ? 3.001 33.916 74.287 1.00 39.88 92 PHE A C 1
ATOM 706 O O . PHE A 1 93 ? 2.088 33.376 74.900 1.00 39.54 92 PHE A O 1
ATOM 714 N N . THR A 1 94 ? 2.919 34.201 72.994 1.00 39.34 93 THR A N 1
ATOM 715 C CA . THR A 1 94 ? 1.664 34.125 72.262 1.00 37.61 93 THR A CA 1
ATOM 716 C C . THR A 1 94 ? 1.655 32.955 71.281 1.00 37.66 93 THR A C 1
ATOM 717 O O . THR A 1 94 ? 0.603 32.431 70.953 1.00 38.59 93 THR A O 1
ATOM 721 N N . GLY A 1 95 ? 2.828 32.543 70.809 1.00 37.58 94 GLY A N 1
ATOM 722 C CA . GLY A 1 95 ? 2.920 31.512 69.768 1.00 36.24 94 GLY A CA 1
ATOM 723 C C . GLY A 1 95 ? 2.685 31.976 68.330 1.00 36.04 94 GLY A C 1
ATOM 724 O O . GLY A 1 95 ? 2.721 31.160 67.409 1.00 36.09 94 GLY A O 1
ATOM 725 N N . GLU A 1 96 ? 2.442 33.279 68.145 1.00 35.54 95 GLU A N 1
ATOM 726 C CA . GLU A 1 96 ? 2.317 33.881 66.844 1.00 36.04 95 GLU A CA 1
ATOM 727 C C . GLU A 1 96 ? 3.732 34.085 66.279 1.00 35.86 95 GLU A C 1
ATOM 728 O O . GLU A 1 96 ? 4.622 34.602 66.960 1.00 34.45 95 GLU A O 1
ATOM 731 N N . GLY A 1 97 ? 3.933 33.686 65.032 1.00 37.07 96 GLY A N 1
ATOM 732 C CA . GLY A 1 97 ? 5.247 33.827 64.384 1.00 35.99 96 GLY A CA 1
ATOM 733 C C . GLY A 1 97 ? 5.201 33.791 62.878 1.00 35.76 96 GLY A C 1
ATOM 734 O O . GLY A 1 97 ? 4.159 33.967 62.271 1.00 33.92 96 GLY A O 1
ATOM 735 N N . VAL A 1 98 ? 6.360 33.523 62.278 1.00 36.79 97 VAL A N 1
ATOM 736 C CA . VAL A 1 98 ? 6.498 33.503 60.837 1.00 35.52 97 VAL A CA 1
ATOM 737 C C . VAL A 1 98 ? 7.276 32.280 60.446 1.00 35.08 97 VAL A C 1
ATOM 738 O O . VAL A 1 98 ? 8.232 31.950 61.090 1.00 33.52 97 VAL A O 1
ATOM 742 N N . ARG A 1 99 ? 6.819 31.622 59.384 1.00 34.33 98 ARG A N 1
ATOM 743 C CA . ARG A 1 99 ? 7.491 30.483 58.830 1.00 34.28 98 ARG A CA 1
ATOM 744 C C . ARG A 1 99 ? 8.088 30.870 57.506 1.00 34.76 98 ARG A C 1
ATOM 745 O O . ARG A 1 99 ? 7.428 31.535 56.692 1.00 31.63 98 ARG A O 1
ATOM 753 N N . VAL A 1 100 ? 9.329 30.420 57.285 1.00 35.52 99 VAL A N 1
ATOM 754 C CA . VAL A 1 100 ? 10.052 30.695 56.068 1.00 35.59 99 VAL A CA 1
ATOM 755 C C . VAL A 1 100 ? 10.488 29.383 55.473 1.00 37.07 99 VAL A C 1
ATOM 756 O O . VAL A 1 100 ? 10.983 28.506 56.164 1.00 35.70 99 VAL A O 1
ATOM 760 N N . PHE A 1 101 ? 10.308 29.284 54.169 1.00 38.15 100 PHE A N 1
ATOM 761 C CA . PHE A 1 101 ? 10.651 28.123 53.436 1.00 39.45 100 PHE A CA 1
ATOM 762 C C . PHE A 1 101 ? 11.062 28.483 52.000 1.00 42.86 100 PHE A C 1
ATOM 763 O O . PHE A 1 101 ? 10.920 29.632 51.557 1.00 41.59 100 PHE A O 1
ATOM 771 N N . LEU A 1 102 ? 11.580 27.490 51.288 1.00 47.02 101 LEU A N 1
ATOM 772 C CA . LEU A 1 102 ? 12.000 27.668 49.906 1.00 51.26 101 LEU A CA 1
ATOM 773 C C . LEU A 1 102 ? 10.817 27.516 48.937 1.00 51.86 101 LEU A C 1
ATOM 774 O O . LEU A 1 102 ? 9.983 26.625 49.078 1.00 51.28 101 LEU A O 1
ATOM 779 N N . ASP A 1 103 ? 10.780 28.415 47.965 1.00 54.15 102 ASP A N 1
ATOM 780 C CA . ASP A 1 103 ? 9.733 28.495 46.960 1.00 56.70 102 ASP A CA 1
ATOM 781 C C . ASP A 1 103 ? 10.396 28.095 45.629 1.00 56.58 102 ASP A C 1
ATOM 782 O O . ASP A 1 103 ? 11.090 28.895 44.999 1.00 55.58 102 ASP A O 1
ATOM 787 N N . VAL A 1 104 ? 10.222 26.833 45.233 1.00 58.91 103 VAL A N 1
ATOM 788 C CA . VAL A 1 104 ? 10.811 26.326 43.970 1.00 59.68 103 VAL A CA 1
ATOM 789 C C . VAL A 1 104 ? 10.265 27.062 42.740 1.00 59.78 103 VAL A C 1
ATOM 790 O O . VAL A 1 104 ? 11.001 27.214 41.748 1.00 60.01 103 VAL A O 1
ATOM 794 N N . GLU A 1 105 ? 9.036 27.587 42.844 1.00 59.92 104 GLU A N 1
ATOM 795 C CA . GLU A 1 105 ? 8.482 28.505 41.813 1.00 61.13 104 GLU A CA 1
ATOM 796 C C . GLU A 1 105 ? 9.424 29.683 41.509 1.00 58.77 104 GLU A C 1
ATOM 797 O O . GLU A 1 105 ? 9.482 30.170 40.364 1.00 59.50 104 GLU A O 1
ATOM 803 N N . LYS A 1 106 ? 10.183 30.121 42.518 1.00 55.88 105 LYS A N 1
ATOM 804 C CA . LYS A 1 106 ? 11.145 31.219 42.354 1.00 53.75 105 LYS A CA 1
ATOM 805 C C . LYS A 1 106 ? 12.557 30.783 41.889 1.00 51.79 105 LYS A C 1
ATOM 806 O O . LYS A 1 106 ? 13.430 31.622 41.643 1.00 51.17 105 LYS A O 1
ATOM 817 N N . GLY A 1 108 ? 13.843 29.680 38.988 1.00 49.87 107 GLY A N 1
ATOM 818 C CA . GLY A 1 108 ? 13.947 29.593 37.564 1.00 47.77 107 GLY A CA 1
ATOM 819 C C . GLY A 1 108 ? 15.344 30.037 37.247 1.00 47.50 107 GLY A C 1
ATOM 820 O O . GLY A 1 108 ? 16.129 29.242 36.724 1.00 47.82 107 GLY A O 1
ATOM 821 N N . PRO A 1 109 ? 15.685 31.301 37.597 1.00 46.17 108 PRO A N 1
ATOM 822 C CA . PRO A 1 109 ? 17.039 31.788 37.326 1.00 46.46 108 PRO A CA 1
ATOM 823 C C . PRO A 1 109 ? 18.177 30.993 37.984 1.00 46.3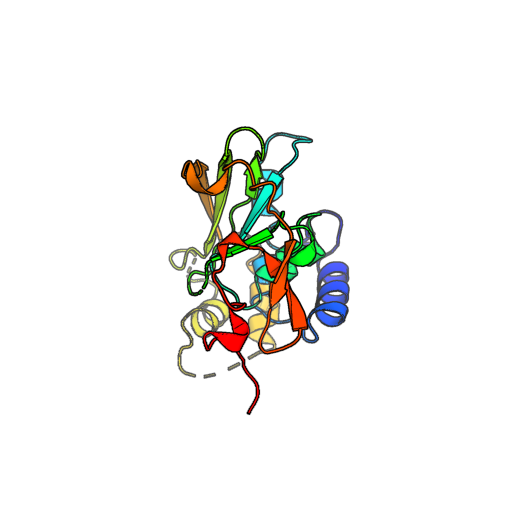1 108 PRO A C 1
ATOM 824 O O . PRO A 1 109 ? 19.345 31.332 37.747 1.00 45.79 108 PRO A O 1
ATOM 828 N N . TRP A 1 110 ? 17.834 29.956 38.772 1.00 47.34 109 TRP A N 1
ATOM 829 C CA . TRP A 1 110 ? 18.790 29.242 39.653 1.00 46.69 109 TRP A CA 1
ATOM 830 C C . TRP A 1 110 ? 18.669 27.703 39.563 1.00 46.79 109 TRP A C 1
ATOM 831 O O . TRP A 1 110 ? 18.149 27.053 40.472 1.00 46.51 109 TRP A O 1
ATOM 842 N N . GLN A 1 111 ? 19.196 27.119 38.482 1.00 45.85 110 GLN A N 1
ATOM 843 C CA . GLN A 1 111 ? 19.105 25.656 38.254 1.00 45.33 110 GLN A CA 1
ATOM 844 C C . GLN A 1 111 ? 20.058 24.880 39.183 1.00 44.36 110 GLN A C 1
ATOM 845 O O . GLN A 1 111 ? 19.783 23.732 39.548 1.00 43.87 110 GLN A O 1
ATOM 849 N N . GLU A 1 112 ? 21.161 25.505 39.592 1.00 43.71 111 GLU A N 1
ATOM 850 C CA . GLU A 1 112 ? 22.069 24.867 40.560 1.00 44.37 111 GLU A CA 1
ATOM 851 C C . GLU A 1 112 ? 21.444 24.744 41.935 1.00 42.53 111 GLU A C 1
ATOM 852 O O . GLU A 1 112 ? 21.522 23.692 42.547 1.00 41.75 111 GLU A O 1
ATOM 858 N N . ILE A 1 113 ? 20.816 25.811 42.418 1.00 41.78 112 ILE A N 1
ATOM 859 C CA . ILE A 1 113 ? 20.044 25.708 43.643 1.00 41.72 112 ILE A CA 1
ATOM 860 C C . ILE A 1 113 ? 18.949 24.648 43.473 1.00 42.63 112 ILE A C 1
ATOM 861 O O . ILE A 1 113 ? 18.746 23.822 44.353 1.00 41.86 112 ILE A O 1
ATOM 866 N N . ARG A 1 114 ? 18.280 24.612 42.325 1.00 44.39 113 ARG A N 1
ATOM 867 C CA . ARG A 1 114 ? 17.204 23.650 42.134 1.00 46.79 113 ARG A CA 1
ATOM 868 C C . ARG A 1 114 ? 17.729 22.233 42.131 1.00 46.02 113 ARG A C 1
ATOM 869 O O . ARG A 1 114 ? 17.121 21.349 42.719 1.00 46.27 113 ARG A O 1
ATOM 877 N N . ASN A 1 115 ? 18.871 22.008 41.488 1.00 46.25 114 ASN A N 1
ATOM 878 C CA . ASN A 1 115 ? 19.438 20.664 41.394 1.00 46.72 114 ASN A CA 1
ATOM 879 C C . ASN A 1 115 ? 19.844 20.174 42.770 1.00 45.98 114 ASN A C 1
ATOM 880 O O . ASN A 1 115 ? 19.648 19.014 43.101 1.00 45.35 114 ASN A O 1
ATOM 885 N N . TRP A 1 116 ? 20.406 21.083 43.565 1.00 46.03 115 TRP A N 1
ATOM 886 C CA . TRP A 1 116 ? 20.738 20.833 44.977 1.00 45.66 115 TRP A CA 1
ATOM 887 C C . TRP A 1 116 ? 19.477 20.550 45.809 1.00 44.98 115 TRP A C 1
ATOM 888 O O . TRP A 1 116 ? 19.404 19.559 46.528 1.00 43.37 115 TRP A O 1
ATOM 899 N N . PHE A 1 117 ? 18.493 21.441 45.707 1.00 45.98 116 PHE A N 1
ATOM 900 C CA . PHE A 1 117 ? 17.295 21.329 46.527 1.00 47.25 116 PHE A CA 1
ATOM 901 C C . PHE A 1 117 ? 16.591 20.021 46.218 1.00 47.50 116 PHE A C 1
ATOM 902 O O . PHE A 1 117 ? 16.207 19.319 47.121 1.00 46.68 116 PHE A O 1
ATOM 910 N N . LEU A 1 118 ? 16.496 19.663 44.945 1.00 49.02 117 LEU A N 1
ATOM 911 C CA A LEU A 1 118 ? 15.756 18.466 44.520 0.50 49.42 117 LEU A CA 1
ATOM 912 C CA B LEU A 1 118 ? 15.753 18.467 44.518 0.50 50.08 117 LEU A CA 1
ATOM 913 C C . LEU A 1 118 ? 16.649 17.243 44.395 1.00 50.72 117 LEU A C 1
ATOM 914 O O . LEU A 1 118 ? 16.193 16.173 43.984 1.00 51.96 117 LEU A O 1
ATOM 923 N N . LYS A 1 119 ? 17.925 17.394 44.760 1.00 51.85 118 LYS A N 1
ATOM 924 C CA . LYS A 1 119 ? 18.908 16.304 44.650 1.00 52.68 118 LYS A CA 1
ATOM 925 C C . LYS A 1 119 ? 18.964 15.647 43.233 1.00 54.01 118 LYS A C 1
ATOM 926 O O . LYS A 1 119 ? 19.196 14.452 43.103 1.00 54.39 118 LYS A O 1
ATOM 930 N N . LEU A 1 120 ? 18.778 16.443 42.178 1.00 55.63 119 LEU A N 1
ATOM 931 C CA . LEU A 1 120 ? 18.826 15.936 40.806 1.00 56.97 119 LEU A CA 1
ATOM 932 C C . LEU A 1 120 ? 20.274 15.643 40.401 1.00 58.80 119 LEU A C 1
ATOM 933 O O . LEU A 1 120 ? 21.145 16.491 40.626 1.00 59.59 119 LEU A O 1
ATOM 938 N N . LYS A 1 121 ? 20.507 14.468 39.784 1.00 60.13 120 LYS A N 1
ATOM 939 C CA . LYS A 1 121 ? 21.849 14.019 39.291 1.00 60.19 120 LYS A CA 1
ATOM 940 C C . LYS A 1 121 ? 21.806 13.559 37.832 1.00 59.39 120 LYS A C 1
ATOM 941 O O . LYS A 1 121 ? 20.945 13.974 37.064 1.00 59.15 120 LYS A O 1
ATOM 945 N N . SER A 1 128 ? 30.032 22.950 41.837 1.00 53.32 127 SER A N 1
ATOM 946 C CA . SER A 1 128 ? 29.646 23.493 43.149 1.00 53.76 127 SER A CA 1
ATOM 947 C C . SER A 1 128 ? 30.198 24.883 43.432 1.00 52.33 127 SER A C 1
ATOM 948 O O . SER A 1 128 ? 29.847 25.492 44.429 1.00 52.05 127 SER A O 1
ATOM 951 N N . GLU A 1 129 ? 31.094 25.361 42.584 1.00 51.50 128 GLU A N 1
ATOM 952 C CA . GLU A 1 129 ? 31.494 26.766 42.591 1.00 49.89 128 GLU A CA 1
ATOM 953 C C . GLU A 1 129 ? 30.302 27.635 42.112 1.00 48.35 128 GLU A C 1
ATOM 954 O O . GLU A 1 129 ? 30.051 28.785 42.642 1.00 47.57 128 GLU A O 1
ATOM 956 N N . ARG A 1 130 ? 29.576 27.074 41.118 1.00 47.43 129 ARG A N 1
ATOM 957 C CA . ARG A 1 130 ? 28.397 27.717 40.530 1.00 46.10 129 ARG A CA 1
ATOM 958 C C . ARG A 1 130 ? 27.243 27.754 41.547 1.00 45.14 129 ARG A C 1
ATOM 959 O O . ARG A 1 130 ? 26.650 28.800 41.769 1.00 44.05 129 ARG A O 1
ATOM 962 N N . LEU A 1 131 ? 26.961 26.620 42.188 1.00 44.86 130 LEU A N 1
ATOM 963 C CA . LEU A 1 131 ? 25.993 26.559 43.306 1.00 43.89 130 LEU A CA 1
ATOM 964 C C . LEU A 1 131 ? 26.224 27.645 44.356 1.00 43.85 130 LEU A C 1
ATOM 965 O O . LEU A 1 131 ? 25.279 28.324 44.754 1.00 44.11 130 LEU A O 1
ATOM 970 N N . PHE A 1 132 ? 27.472 27.828 44.774 1.00 43.80 131 PHE A N 1
ATOM 971 C CA . PHE A 1 132 ? 27.773 28.744 45.872 1.00 44.29 131 PHE A CA 1
ATOM 972 C C . PHE A 1 132 ? 27.545 30.191 45.440 1.00 43.74 131 PHE A C 1
ATOM 973 O O . PHE A 1 132 ? 27.034 30.987 46.202 1.00 43.52 131 PHE A O 1
ATOM 981 N N . LYS A 1 133 ? 27.939 30.523 44.217 1.00 44.16 132 LYS A N 1
ATOM 982 C CA . LYS A 1 133 ? 27.705 31.868 43.660 1.00 43.76 132 LYS A CA 1
ATOM 983 C C . LYS A 1 133 ? 26.185 32.142 43.525 1.00 42.90 132 LYS A C 1
ATOM 984 O O . LYS A 1 133 ? 25.706 33.218 43.842 1.00 42.89 132 LYS A O 1
ATOM 986 N N . GLU A 1 134 ? 25.428 31.147 43.099 1.00 42.32 133 GLU A N 1
ATOM 987 C CA . GLU A 1 134 ? 24.007 31.296 42.949 1.00 42.06 133 GLU A CA 1
ATOM 988 C C . GLU A 1 134 ? 23.277 31.560 44.259 1.00 42.13 133 GLU A C 1
ATOM 989 O O . GLU A 1 134 ? 22.390 32.421 44.311 1.00 42.28 133 GLU A O 1
ATOM 995 N N . ILE A 1 135 ? 23.608 30.802 45.299 1.00 40.73 134 ILE A N 1
ATOM 996 C CA . ILE A 1 135 ? 22.997 31.022 46.607 1.00 39.45 134 ILE A CA 1
ATOM 997 C C . ILE A 1 135 ? 23.155 32.484 47.001 1.00 39.21 134 ILE A C 1
ATOM 998 O O . ILE A 1 135 ? 22.217 33.126 47.424 1.00 39.28 134 ILE A O 1
ATOM 1003 N N . ARG A 1 136 ? 24.349 33.021 46.827 1.00 40.62 135 ARG A N 1
ATOM 1004 C CA . ARG A 1 136 ? 24.596 34.381 47.227 1.00 40.34 135 ARG A CA 1
ATOM 1005 C C . ARG A 1 136 ? 23.826 35.327 46.348 1.00 41.22 135 ARG A C 1
ATOM 1006 O O . ARG A 1 136 ? 23.239 36.241 46.876 1.00 43.36 135 ARG A O 1
ATOM 1014 N N . GLU A 1 137 ? 23.813 35.121 45.027 1.00 41.62 136 GLU A N 1
ATOM 1015 C CA . GLU A 1 137 ? 23.043 35.990 44.097 1.00 41.32 136 GLU A CA 1
ATOM 1016 C C . GLU A 1 137 ? 21.531 35.953 44.343 1.00 41.65 136 GLU A C 1
ATOM 1017 O O . GLU A 1 137 ? 20.864 36.989 44.316 1.00 41.65 136 GLU A O 1
ATOM 1019 N N . ALA A 1 138 ? 20.991 34.762 44.563 1.00 40.49 137 ALA A N 1
ATOM 1020 C CA . ALA A 1 138 ? 19.578 34.598 44.809 1.00 40.56 137 ALA A CA 1
ATOM 1021 C C . ALA A 1 138 ? 19.145 35.306 46.115 1.00 41.09 137 ALA A C 1
ATOM 1022 O O . ALA A 1 138 ? 18.106 35.982 46.141 1.00 40.59 137 ALA A O 1
ATOM 1024 N N . GLY A 1 139 ? 19.948 35.161 47.181 1.00 40.86 138 GLY A N 1
ATOM 1025 C CA . GLY A 1 139 ? 19.641 35.729 48.489 1.00 39.55 138 GLY A CA 1
ATOM 1026 C C . GLY A 1 139 ? 18.264 35.290 48.930 1.00 39.80 138 GLY A C 1
ATOM 1027 O O . GLY A 1 139 ? 17.903 34.114 48.805 1.00 39.32 138 GLY A O 1
ATOM 1028 N N . PRO A 1 140 ? 17.457 36.227 49.410 1.00 40.63 139 PRO A N 1
ATOM 1029 C CA . PRO A 1 140 ? 16.112 35.812 49.827 1.00 42.24 139 PRO A CA 1
ATOM 1030 C C . PRO A 1 140 ? 15.084 35.641 48.687 1.00 42.06 139 PRO A C 1
ATOM 1031 O O . PRO A 1 140 ? 13.953 35.318 48.969 1.00 41.51 139 PRO A O 1
ATOM 1035 N N . ASP A 1 141 ? 15.455 35.862 47.426 1.00 41.22 140 ASP A N 1
ATOM 1036 C CA . ASP A 1 141 ? 14.496 35.758 46.294 1.00 40.23 140 ASP A CA 1
ATOM 1037 C C . ASP A 1 141 ? 13.870 34.358 46.107 1.00 38.81 140 ASP A C 1
ATOM 1038 O O . ASP A 1 141 ? 12.784 34.216 45.533 1.00 39.36 140 ASP A O 1
ATOM 1043 N N . ILE A 1 142 ? 14.531 33.331 46.608 1.00 36.80 141 ILE A N 1
ATOM 1044 C CA . ILE A 1 142 ? 13.998 31.977 46.526 1.00 36.08 141 ILE A CA 1
ATOM 1045 C C . ILE A 1 142 ? 13.177 31.561 47.751 1.00 36.73 141 ILE A C 1
ATOM 1046 O O . ILE A 1 142 ? 12.751 30.412 47.866 1.00 37.16 141 ILE A O 1
ATOM 1051 N N . LEU A 1 143 ? 12.909 32.519 48.628 1.00 37.38 142 LEU A N 1
ATOM 1052 C CA . LEU A 1 143 ? 12.197 32.257 49.882 1.00 38.21 142 LEU A CA 1
ATOM 1053 C C . LEU A 1 143 ? 10.732 32.731 49.877 1.00 37.00 142 LEU A C 1
ATOM 1054 O O . LEU A 1 143 ? 10.392 33.669 49.174 1.00 36.55 142 LEU A O 1
ATOM 1059 N N . GLU A 1 144 ? 9.868 32.038 50.611 1.00 37.02 143 GLU A N 1
ATOM 1060 C CA . GLU A 1 144 ? 8.508 32.506 50.878 1.00 38.31 143 GLU A CA 1
ATOM 1061 C C . GLU A 1 144 ? 8.263 32.522 52.383 1.00 37.04 143 GLU A C 1
ATOM 1062 O O . GLU A 1 144 ? 8.836 31.756 53.123 1.00 33.32 143 GLU A O 1
ATOM 1068 N N . LEU A 1 145 ? 7.355 33.379 52.804 1.00 37.05 144 LEU A N 1
ATOM 1069 C CA . LEU A 1 145 ? 7.089 33.658 54.212 1.00 39.31 144 LEU A CA 1
ATOM 1070 C C . LEU A 1 145 ? 5.606 33.437 54.444 1.00 39.72 144 LEU A C 1
ATOM 1071 O O . LEU A 1 145 ? 4.789 33.749 53.576 1.00 38.14 144 LEU A O 1
ATOM 1076 N N . AR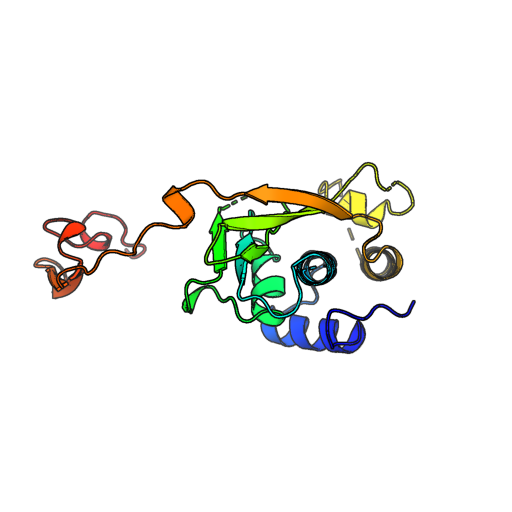G A 1 146 ? 5.231 32.952 55.610 1.00 39.92 145 ARG A N 1
ATOM 1077 C CA . ARG A 1 146 ? 3.821 32.848 55.932 1.00 40.53 145 ARG A CA 1
ATOM 1078 C C . ARG A 1 146 ? 3.643 33.062 57.413 1.00 38.94 145 ARG A C 1
ATOM 1079 O O . ARG A 1 146 ? 4.408 32.521 58.179 1.00 37.84 145 ARG A O 1
ATOM 1087 N N . ASN A 1 147 ? 2.657 33.855 57.812 1.00 37.52 146 ASN A N 1
ATOM 1088 C CA . ASN A 1 147 ? 2.286 33.948 59.220 1.00 38.11 146 ASN A CA 1
ATOM 1089 C C . ASN A 1 147 ? 1.737 32.625 59.758 1.00 38.86 146 ASN A C 1
ATOM 1090 O O . ASN A 1 147 ? 0.913 31.957 59.100 1.00 39.44 146 ASN A O 1
ATOM 1095 N N . VAL A 1 148 ? 2.189 32.250 60.959 1.00 37.69 147 VAL A N 1
ATOM 1096 C CA . VAL A 1 148 ? 1.731 31.031 61.609 1.00 37.35 147 VAL A CA 1
ATOM 1097 C C . VAL A 1 148 ? 1.424 31.274 63.090 1.00 35.86 147 VAL A C 1
ATOM 1098 O O . VAL A 1 148 ? 1.919 32.216 63.688 1.00 35.21 147 VAL A O 1
ATOM 1102 N N . LYS A 1 149 ? 0.607 30.411 63.672 1.00 36.20 148 LYS A N 1
ATOM 1103 C CA . LYS A 1 149 ? 0.463 30.339 65.118 1.00 35.37 148 LYS A CA 1
ATOM 1104 C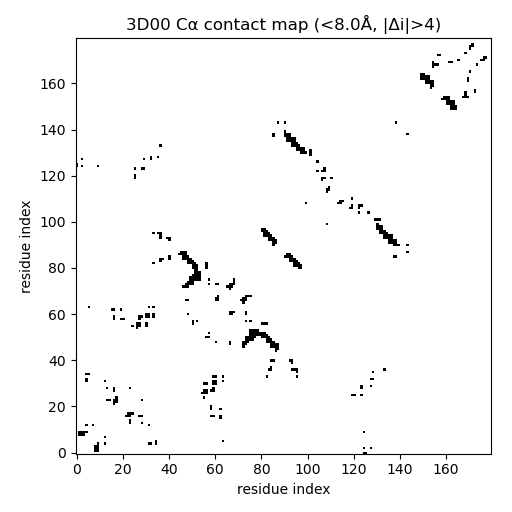 C . LYS A 1 149 ? 0.661 28.892 65.565 1.00 37.06 148 LYS A C 1
ATOM 1105 O O . LYS A 1 149 ? 0.124 27.950 64.979 1.00 35.68 148 LYS A O 1
ATOM 1108 N N . LEU A 1 150 ? 1.474 28.717 66.599 1.00 39.06 149 LEU A N 1
ATOM 1109 C CA . LEU A 1 150 ? 1.804 27.390 67.072 1.00 40.42 149 LEU A CA 1
ATOM 1110 C C . LEU A 1 150 ? 0.592 26.730 67.754 1.00 39.68 149 LEU A C 1
ATOM 1111 O O . LEU A 1 150 ? -0.269 27.401 68.327 1.00 38.83 149 LEU A O 1
ATOM 1116 N N . LYS A 1 151 ? 0.540 25.405 67.631 1.00 40.82 150 LYS A N 1
ATOM 1117 C CA . LYS A 1 151 ? -0.425 24.564 68.348 1.00 43.50 150 LYS A CA 1
ATOM 1118 C C . LYS A 1 151 ? -0.169 24.671 69.856 1.00 44.75 150 LYS A C 1
ATOM 1119 O O . LYS A 1 151 ? 0.974 24.760 70.264 1.00 45.93 150 LYS A O 1
ATOM 1124 N N . PRO A 1 152 ? -1.231 24.681 70.681 1.00 46.84 151 PRO A N 1
ATOM 1125 C CA . PRO A 1 152 ? -1.097 24.660 72.155 1.00 47.63 151 PRO A CA 1
ATOM 1126 C C . PRO A 1 152 ? 0.028 23.789 72.768 1.00 48.94 151 PRO A C 1
ATOM 1127 O O . PRO A 1 152 ? 0.731 24.259 73.646 1.00 49.55 151 PRO A O 1
ATOM 1131 N N . GLY A 1 153 ? 0.238 22.565 72.290 1.00 49.77 152 GLY A N 1
ATOM 1132 C CA . GLY A 1 153 ? 1.239 21.672 72.873 1.00 48.95 152 GLY A CA 1
ATOM 1133 C C . GLY A 1 153 ? 2.664 22.189 72.828 1.00 50.17 152 GLY A C 1
ATOM 1134 O O . GLY A 1 153 ? 3.525 21.748 73.614 1.00 52.18 152 GLY A O 1
ATOM 1135 N N . PHE A 1 154 ? 2.932 23.130 71.927 1.00 48.89 153 PHE A N 1
ATOM 1136 C CA . PHE A 1 154 ? 4.261 23.713 71.815 1.00 49.04 153 PHE A CA 1
ATOM 1137 C C . PHE A 1 154 ? 4.530 24.842 72.789 1.00 49.04 153 PHE A C 1
ATOM 1138 O O . PHE A 1 154 ? 5.635 25.378 72.806 1.00 50.83 153 PHE A O 1
ATOM 1146 N N . LEU A 1 155 ? 3.522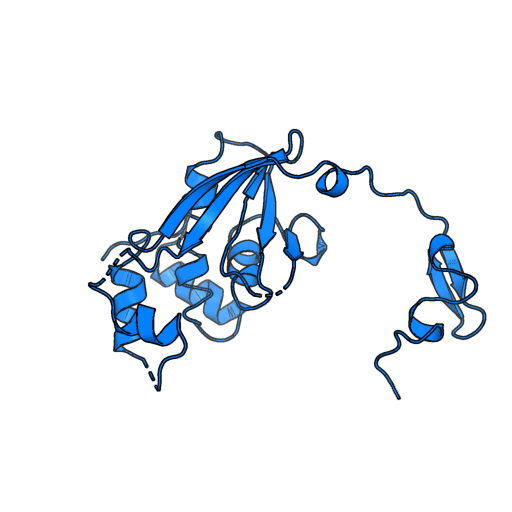 25.220 73.568 1.00 47.30 154 LEU A N 1
ATOM 1147 C CA . LEU A 1 155 ? 3.627 26.305 74.524 1.00 46.69 154 LEU A CA 1
ATOM 1148 C C . LEU A 1 155 ? 3.150 25.769 75.881 1.00 47.21 154 LEU A C 1
ATOM 1149 O O . LEU A 1 155 ? 2.554 26.496 76.682 1.00 47.94 154 LEU A O 1
ATOM 1154 N N . GLU A 1 156 ? 3.374 24.485 76.136 1.00 47.55 155 GLU A N 1
ATOM 1155 C CA . GLU A 1 156 ? 2.903 23.877 77.396 1.00 48.15 155 GLU A CA 1
ATOM 1156 C C . GLU A 1 156 ? 3.854 24.287 78.535 1.00 47.59 155 GLU A C 1
ATOM 1157 O O . GLU A 1 156 ? 5.045 24.552 78.300 1.00 45.58 155 GLU A O 1
ATOM 1160 N N . LYS A 1 157 ? 3.324 24.378 79.751 1.00 47.44 156 LYS A N 1
ATOM 1161 C CA . LYS A 1 157 ? 4.177 24.440 80.937 1.00 47.63 156 LYS A CA 1
ATOM 1162 C C . LYS A 1 157 ? 5.048 23.169 81.021 1.00 49.28 156 LYS A C 1
ATOM 1163 O O . LYS A 1 157 ? 4.534 22.068 80.929 1.00 49.19 156 LYS A O 1
ATOM 1168 N N . LYS A 1 158 ? 6.363 23.335 81.140 1.00 51.15 157 LYS A N 1
ATOM 1169 C CA . LYS A 1 158 ? 7.281 22.216 81.283 1.00 53.53 157 LYS A CA 1
ATOM 1170 C C . LYS A 1 158 ? 7.188 21.684 82.724 1.00 55.58 157 LYS A C 1
ATOM 1171 O O . LYS A 1 158 ? 7.100 22.471 83.672 1.00 55.41 157 LYS A O 1
ATOM 1173 N N . HIS A 1 159 ? 7.165 20.350 82.874 1.00 58.09 158 HIS A N 1
ATOM 1174 C CA . HIS A 1 159 ? 6.727 19.680 84.130 1.00 59.46 158 HIS A CA 1
ATOM 1175 C C . HIS A 1 159 ? 7.841 19.623 85.166 1.00 59.92 158 HIS A C 1
ATOM 1176 O O . HIS A 1 159 ? 8.966 19.234 84.838 1.00 59.55 158 HIS A O 1
ATOM 1178 N N . LYS A 1 160 ? 7.515 19.992 86.410 1.00 60.55 159 LYS A N 1
ATOM 1179 C CA . LYS A 1 160 ? 8.489 20.005 87.520 1.00 61.07 159 LYS A CA 1
ATOM 1180 C C . LYS A 1 160 ? 8.840 18.594 88.020 1.00 61.26 159 LYS A C 1
ATOM 1181 O O . LYS A 1 160 ? 8.569 18.291 89.180 1.00 62.88 159 LYS A O 1
ATOM 1183 N N . GLY A 1 161 ? 9.457 17.761 87.167 1.00 60.81 160 GLY A N 1
ATOM 1184 C CA . GLY A 1 161 ? 9.668 16.315 87.430 1.00 59.96 160 GLY A CA 1
ATOM 1185 C C . GLY A 1 161 ? 10.447 15.921 88.685 1.00 58.37 160 GLY A C 1
ATOM 1186 O O . GLY A 1 161 ? 11.377 16.615 89.101 1.00 59.07 160 GLY A O 1
ATOM 1187 N N . LYS A 1 162 ? 10.040 14.810 89.296 1.00 56.40 161 LYS A N 1
ATOM 1188 C CA . LYS A 1 162 ? 10.742 14.214 90.434 1.00 54.39 161 LYS A CA 1
ATOM 1189 C C . LYS A 1 162 ? 11.872 13.297 89.911 1.00 52.80 161 LYS A C 1
ATOM 1190 O O . LYS A 1 162 ? 11.647 12.494 88.995 1.00 53.59 161 LYS A O 1
ATOM 1194 N N . ILE A 1 163 ? 13.076 13.435 90.473 1.00 49.76 162 ILE A N 1
ATOM 1195 C CA . ILE A 1 163 ? 14.251 12.656 90.050 1.00 47.74 162 ILE A CA 1
ATOM 1196 C C . ILE A 1 163 ? 14.423 11.420 90.919 1.00 46.36 162 ILE A C 1
ATOM 1197 O O . ILE A 1 163 ? 14.528 11.530 92.122 1.00 46.55 162 ILE A O 1
ATOM 1202 N N . VAL A 1 164 ? 14.434 10.244 90.305 1.00 44.62 163 VAL A N 1
ATOM 1203 C CA . VAL A 1 164 ? 14.645 8.988 91.024 1.00 43.40 163 VAL A CA 1
ATOM 1204 C C . VAL A 1 164 ? 15.893 8.263 90.488 1.00 42.13 163 VAL A C 1
ATOM 1205 O O . VAL A 1 164 ? 16.539 8.765 89.556 1.00 41.94 163 VAL A O 1
ATOM 1209 N N . LEU A 1 165 ? 16.221 7.106 91.074 1.00 40.88 164 LEU A N 1
ATOM 1210 C CA . LEU A 1 165 ? 17.403 6.302 90.691 1.00 41.32 164 LEU A CA 1
ATOM 1211 C C . LEU A 1 165 ? 17.017 5.023 89.940 1.00 41.75 164 LEU A C 1
ATOM 1212 O O . LEU A 1 165 ? 16.273 4.189 90.456 1.00 41.56 164 LEU A O 1
ATOM 1217 N N . CYS A 1 166 ? 17.543 4.846 88.734 1.00 42.91 165 CYS A N 1
ATOM 1218 C CA . CYS A 1 166 ? 17.226 3.641 87.964 1.00 42.88 165 CYS A CA 1
ATOM 1219 C C . CYS A 1 166 ? 17.873 2.459 88.638 1.00 43.07 165 CYS A C 1
ATOM 1220 O O . CYS A 1 166 ? 19.071 2.476 88.861 1.00 42.13 165 CYS A O 1
ATOM 1223 N N . PRO A 1 167 ? 17.075 1.428 88.976 1.00 44.13 166 PRO A N 1
ATOM 1224 C CA . PRO A 1 167 ? 17.651 0.280 89.668 1.00 44.92 166 PRO A CA 1
ATOM 1225 C C . PRO A 1 167 ? 18.632 -0.501 88.835 1.00 46.50 166 PRO A C 1
ATOM 1226 O O . PRO A 1 167 ? 19.467 -1.200 89.382 1.00 46.07 166 PRO A O 1
ATOM 1230 N N . GLN A 1 168 ? 18.494 -0.426 87.516 1.00 46.86 167 GLN A N 1
ATOM 1231 C CA . GLN A 1 168 ? 19.306 -1.235 86.650 1.00 48.30 167 GLN A CA 1
ATOM 1232 C C . GLN A 1 168 ? 20.673 -0.608 86.377 1.00 48.44 167 GLN A C 1
ATOM 1233 O O . GLN A 1 168 ? 21.700 -1.300 86.480 1.00 48.80 167 GLN A O 1
ATOM 1239 N N . CYS A 1 169 ? 20.709 0.689 86.058 1.00 47.30 168 CYS A N 1
ATOM 1240 C CA . CYS A 1 169 ? 21.986 1.348 85.758 1.00 47.63 168 CYS A CA 1
ATOM 1241 C C . CYS A 1 169 ? 22.462 2.293 86.841 1.00 47.08 168 CYS A C 1
ATOM 1242 O O . CYS A 1 169 ? 23.593 2.771 86.768 1.00 47.89 168 CYS A O 1
ATOM 1245 N N . ARG A 1 170 ? 21.596 2.545 87.824 1.00 46.70 169 ARG A N 1
ATOM 1246 C CA . ARG A 1 170 ? 21.856 3.441 88.950 1.00 46.68 169 ARG A CA 1
ATOM 1247 C C . ARG A 1 170 ? 22.301 4.807 88.509 1.00 46.01 169 ARG A C 1
ATOM 1248 O O . ARG A 1 170 ? 23.267 5.372 89.048 1.00 46.84 169 ARG A O 1
ATOM 1256 N N . GLU A 1 171 ? 21.566 5.350 87.543 1.00 44.53 170 GLU A N 1
ATOM 1257 C CA . GLU A 1 171 ? 21.669 6.743 87.183 1.00 44.25 170 GLU A CA 1
ATOM 1258 C C . GLU A 1 171 ? 20.362 7.462 87.511 1.00 43.39 170 GLU A C 1
ATOM 1259 O O . GLU A 1 171 ? 19.303 6.847 87.565 1.00 42.14 170 GLU A O 1
ATOM 1265 N N . ALA A 1 172 ? 20.451 8.761 87.744 1.00 40.39 171 ALA A N 1
ATOM 1266 C CA . ALA A 1 172 ? 19.281 9.574 88.005 1.00 40.98 171 ALA A CA 1
ATOM 1267 C C . ALA A 1 172 ? 18.488 9.832 86.707 1.00 40.18 171 ALA A C 1
ATOM 1268 O O . ALA A 1 172 ? 19.047 10.040 85.627 1.00 37.89 171 ALA A O 1
ATOM 1270 N N . TYR A 1 173 ? 17.166 9.769 86.838 1.00 41.40 172 TYR A N 1
ATOM 1271 C CA . TYR A 1 173 ? 16.246 9.996 85.732 1.00 41.56 172 TYR A CA 1
ATOM 1272 C C . TYR A 1 173 ? 14.877 10.507 86.268 1.00 42.63 172 TYR A C 1
ATOM 1273 O O . TYR A 1 173 ? 14.594 10.395 87.452 1.00 40.97 172 TYR A O 1
ATOM 1282 N N . PRO A 1 174 ? 14.055 11.114 85.398 1.00 44.26 173 PRO A N 1
ATOM 1283 C CA . PRO A 1 174 ? 12.685 11.507 85.746 1.00 44.32 173 PRO A CA 1
ATOM 1284 C C . PRO A 1 174 ? 11.777 10.303 86.040 1.00 44.90 173 PRO A C 1
ATOM 1285 O O . PRO A 1 174 ? 11.697 9.367 85.231 1.00 43.41 173 PRO A O 1
ATOM 1289 N N . ALA A 1 175 ? 11.111 10.332 87.199 1.00 46.21 174 ALA A N 1
ATOM 1290 C CA . ALA A 1 175 ? 10.238 9.232 87.650 1.00 46.78 174 ALA A CA 1
ATOM 1291 C C . ALA A 1 175 ? 9.084 8.939 86.689 1.00 47.51 174 ALA A C 1
ATOM 1292 O O . ALA A 1 175 ? 8.586 7.802 86.620 1.00 46.04 174 ALA A O 1
ATOM 1294 N N . GLN A 1 176 ? 8.676 9.959 85.946 1.00 48.52 175 GLN A N 1
ATOM 1295 C CA . GLN A 1 176 ? 7.594 9.805 84.988 1.00 50.90 175 GLN A CA 1
ATOM 1296 C C . GLN A 1 176 ? 7.944 8.810 83.883 1.00 50.51 175 GLN A C 1
ATOM 1297 O O . GLN A 1 176 ? 7.065 8.171 83.328 1.00 51.16 175 GLN A O 1
ATOM 1303 N N . ASP A 1 177 ? 9.226 8.653 83.589 1.00 50.40 176 ASP A N 1
ATOM 1304 C CA . ASP A 1 177 ? 9.638 7.794 82.486 1.00 50.77 176 ASP A CA 1
ATOM 1305 C C . ASP A 1 177 ? 9.368 6.304 82.734 1.00 50.63 176 ASP A C 1
ATOM 1306 O O . ASP A 1 177 ? 9.416 5.514 81.783 1.00 49.80 176 ASP A O 1
ATOM 1311 N N . GLY A 1 178 ? 9.138 5.923 83.999 1.00 51.22 177 GLY A N 1
ATOM 1312 C CA . GLY A 1 178 ? 8.894 4.535 84.379 1.00 51.60 177 GLY A CA 1
ATOM 1313 C C . GLY A 1 178 ? 9.763 3.982 85.493 1.00 52.40 177 GLY A C 1
ATOM 1314 O O . GLY A 1 178 ? 10.450 4.714 86.174 1.00 52.43 177 GLY A O 1
ATOM 1315 N N . GLU A 1 179 ? 9.708 2.660 85.657 1.00 54.08 178 GLU A N 1
ATOM 1316 C CA . GLU A 1 179 ? 10.395 1.945 86.727 1.00 54.16 178 GLU A CA 1
ATOM 1317 C C . GLU A 1 179 ? 11.852 1.698 86.379 1.00 53.03 178 GLU A C 1
ATOM 1318 O O . GLU A 1 179 ? 12.641 1.285 87.232 1.00 53.37 178 GLU A O 1
ATOM 1324 N N . LEU A 1 180 ? 12.184 1.868 85.107 1.00 50.26 179 LEU A N 1
ATOM 1325 C CA . LEU A 1 180 ? 13.558 2.020 84.695 1.00 48.91 179 LEU A CA 1
ATOM 1326 C C . LEU A 1 180 ? 13.620 3.285 83.882 1.00 45.80 179 LEU A C 1
ATOM 1327 O O . LEU A 1 180 ? 12.606 3.876 83.512 1.00 45.37 179 LEU A O 1
ATOM 1332 N N . CYS A 1 181 ? 14.828 3.725 83.621 1.00 44.49 180 CYS A N 1
ATOM 1333 C CA . CYS A 1 181 ? 15.024 4.843 82.750 1.00 43.48 180 CYS A CA 1
ATOM 1334 C C . CYS A 1 181 ? 14.847 4.364 81.325 1.00 43.85 180 CYS A C 1
ATOM 1335 O O . CYS A 1 181 ? 14.825 3.150 81.027 1.00 45.73 180 CYS A O 1
ATOM 1338 N N . LEU A 1 182 ? 14.705 5.348 80.451 1.00 44.33 181 LEU A N 1
ATOM 1339 C CA . LEU A 1 182 ? 14.357 5.106 79.060 1.00 42.60 181 LEU A CA 1
ATOM 1340 C C . LEU A 1 182 ? 15.483 4.369 78.356 1.00 42.89 181 LEU A C 1
ATOM 1341 O O . LEU A 1 182 ? 15.246 3.643 77.416 1.00 41.42 181 LEU A O 1
ATOM 1346 N N . SER A 1 183 ? 16.717 4.525 78.835 1.00 43.36 182 SER A N 1
ATOM 1347 C CA . SER A 1 183 ? 17.827 3.779 78.268 1.00 43.72 182 SER A CA 1
ATOM 1348 C C . SER A 1 183 ? 17.657 2.301 78.596 1.00 45.76 182 SER A C 1
ATOM 1349 O O . SER A 1 183 ? 17.663 1.447 77.703 1.00 45.40 182 SER A O 1
ATOM 1352 N N . CYS A 1 184 ? 17.477 2.001 79.881 1.00 45.93 183 CYS A N 1
ATOM 1353 C CA . CYS A 1 184 ? 17.324 0.624 80.347 1.00 46.40 183 CYS A CA 1
ATOM 1354 C C . CYS A 1 184 ? 16.039 -0.033 79.840 1.00 47.31 183 CYS A C 1
ATOM 1355 O O . CYS A 1 184 ? 15.959 -1.269 79.714 1.00 48.07 183 CYS A O 1
ATOM 1358 N N . GLN A 1 185 ? 15.033 0.786 79.566 1.00 48.28 184 GLN A N 1
ATOM 1359 C CA . GLN A 1 185 ? 13.824 0.302 78.931 1.00 49.16 184 GLN A CA 1
ATOM 1360 C C . GLN A 1 185 ? 14.097 -0.167 77.486 1.00 50.12 184 GLN A C 1
ATOM 1361 O O . GLN A 1 185 ? 13.355 -0.955 76.970 1.00 50.55 184 GLN A O 1
ATOM 1367 N N . GLY A 1 186 ? 15.171 0.302 76.847 1.00 50.20 185 GLY A N 1
ATOM 1368 C CA . GLY A 1 186 ? 15.490 -0.117 75.478 1.00 50.16 185 GLY A CA 1
ATOM 1369 C C . GLY A 1 186 ? 16.025 0.975 74.577 1.00 49.79 185 GLY A C 1
ATOM 1370 O O . GLY A 1 186 ? 16.462 0.699 73.464 1.00 49.71 185 GLY A O 1
ATOM 1371 N N . GLY A 1 187 ? 16.007 2.217 75.048 1.00 48.77 186 GLY A N 1
ATOM 1372 C CA . GLY A 1 187 ? 16.535 3.315 74.276 1.00 48.05 186 GLY A CA 1
ATOM 1373 C C . GLY A 1 187 ? 18.057 3.354 74.194 1.00 47.59 186 GLY A C 1
ATOM 1374 O O . GLY A 1 187 ? 18.592 4.144 73.428 1.00 47.79 186 GLY A O 1
ATOM 1375 N N . SER A 1 188 ? 18.755 2.549 75.004 1.00 46.34 187 SER A N 1
ATOM 1376 C CA . SER A 1 188 ? 20.196 2.507 74.976 1.00 45.51 187 SER A CA 1
ATOM 1377 C C . SER A 1 188 ? 20.721 2.375 73.556 1.00 44.69 187 SER A C 1
ATOM 1378 O O . SER A 1 188 ? 20.358 1.452 72.840 1.00 46.10 187 SER A O 1
ATOM 1381 N N . PRO A 1 189 ? 21.590 3.302 73.139 1.00 43.31 188 PRO A N 1
ATOM 1382 C CA . PRO A 1 189 ? 22.308 3.147 71.899 1.00 43.49 188 PRO A CA 1
ATOM 1383 C C . PRO A 1 189 ? 23.527 2.208 71.950 1.00 43.48 188 PRO A C 1
ATOM 1384 O O . PRO A 1 189 ? 24.161 2.019 70.919 1.00 44.56 188 PRO A O 1
ATOM 1388 N N . TYR A 1 190 ? 23.859 1.640 73.109 1.00 42.01 189 TYR A N 1
ATOM 1389 C CA . TYR A 1 190 ? 25.138 0.963 73.284 1.00 41.74 189 TYR A CA 1
ATOM 1390 C C . TYR A 1 190 ? 24.890 -0.510 73.344 1.00 44.30 189 TYR A C 1
ATOM 1391 O O . TYR A 1 190 ? 23.807 -0.945 73.736 1.00 46.70 189 TYR A O 1
ATOM 1400 N N . LEU A 1 191 ? 25.900 -1.275 72.954 1.00 46.02 190 LEU A N 1
ATOM 1401 C CA . LEU A 1 191 ? 25.819 -2.728 72.978 1.00 46.26 190 LEU A CA 1
ATOM 1402 C C . LEU A 1 191 ? 25.949 -3.244 74.402 1.00 47.48 190 LEU A C 1
ATOM 1403 O O . LEU A 1 191 ? 26.549 -2.610 75.290 1.00 44.85 190 LEU A O 1
#

Organism: Syntrophus aciditrophicus (strain SB) (NCBI:txid56780)

Foldseek 3Di:
DFADQVPRTLVRQCVLCCVPVVHSDLLLSLLSLVSVFVVPDPPPADKAKEAAAPPNNLSNCVSRHVYHPVVPSYDYNHPFSKMWIAHLVFQKGKMKHFAPVLPVCVLVVCVVVVPPVPSPVVRSRVCSCSRMDMDIDGDDPVVNDDDDPFDWDAAPPPGDIDGCVCDNHHPCVVPVPPDD

B-factor: mean 43.83, std 6.1, range [29.63, 67.83]

Radius of gyration: 19.49 Å; Cα contacts (8 Å, |Δi|>4): 283; chains: 1; bounding box: 35×48×54 Å

Secondary structure (DSSP, 8-state):
----BTTB-HHHHHHHHHHHHSS--HHHHHHH--HHHHHTSPTT--EEEEES-SSSHHHHHHHHSS--TTTTSEEE-----EEEEEETTT-EEEEEEE-TT----HHHHHHHTT---HHHHHHHHHHGGGGEEEEEEE--GGGGPPPP-PPEEE-TTT--EEEGGG-SS-HIIIII----

InterPro domains:
  IPR003814 Formylmethanofuran dehydrogenase, subunit E domain [PF02663] (21-146)
  IPR053194 S-adenosyl-L-methionine-binding protein AF_0433 [PTHR39418] (13-174)
  IPR057035 FmdE-like, treble clef zinc finger [PF23475] (156-189)

Solvent-accessible surface area: 10686 Å² total

CATH classification: 3.30.1330.130 (+1 more: 3.30.60.80)